Protein AF-A0AAE0GVL2-F1 (afdb_monomer)

Secondary structure (DSSP, 8-state):
-----------SSSTTS-----HHHHHHHHHHHHHHHHHHHHHHHHHHHHTS----PPTT-EEEEEEEEEEEEEEEEEEETTEEEE-TTTS--B--TTPPEEPPS--TT-SSTT--EEEESSHHHHHHPPPPTT-TTTTSEEEEEEEEEEEEEEEETTEEEEEEEEEEEE-S--B-------

Organism: NCBI:txid36881

Sequence (182 aa):
MGTMNGDCKTCLCSSILQKEYSLPKLKAGIRQYQKVVREESAELVKKRVQHLKPCILPPGYRAICCSAQKEFYKVVAAVTNPARLVSVFDGHTEYNLGKTLHAKRGSSGWAPLDCCFFVYDDPQAALCAPFPKRSKSRQESRVLLKVRCSGRGYQKGDKFAFTSITPILILTDAVNIKPVNP

Radius of gyration: 29.28 Å; Cα contacts (8 Å, |Δi|>4): 291; chains: 1; bounding box: 63×84×75 Å

Solvent-accessible surface area (backbone atoms only — not comparable to full-atom values): 10754 Å² total; per-residue (Å²): 138,86,83,87,86,80,84,78,87,77,88,83,85,79,88,85,79,74,86,78,72,53,68,69,60,54,52,50,51,51,53,52,51,54,48,50,55,51,52,54,51,50,50,54,51,51,57,55,56,74,69,53,74,85,74,80,61,53,92,72,50,43,83,46,70,36,90,59,82,43,76,32,18,32,62,29,17,44,42,76,84,73,75,43,40,19,33,36,51,73,54,66,58,69,66,46,74,75,46,72,46,67,40,66,71,71,65,96,88,54,70,65,41,49,36,73,48,66,33,15,78,45,63,64,62,30,70,70,51,78,77,60,97,77,33,67,30,70,86,44,26,36,27,41,28,36,27,37,35,36,48,51,30,36,35,41,90,71,43,33,22,23,25,27,40,23,37,69,45,78,75,45,73,72,40,77,73,74,76,78,79,129

pLDDT: mean 78.01, std 17.66, range [38.16, 97.19]

Structure (mmCIF, N/CA/C/O backbone):
data_AF-A0AAE0GVL2-F1
#
_entry.id   AF-A0AAE0GVL2-F1
#
loop_
_atom_site.group_PDB
_atom_site.id
_atom_site.type_symbol
_atom_site.label_atom_id
_atom_site.label_alt_id
_atom_site.label_comp_id
_atom_site.label_asym_id
_atom_site.label_entity_id
_atom_site.label_seq_id
_atom_site.pdbx_PDB_ins_code
_atom_site.Cartn_x
_atom_site.Cartn_y
_atom_site.Cartn_z
_atom_site.occupancy
_atom_site.B_iso_or_equiv
_atom_site.auth_seq_id
_atom_site.auth_comp_id
_atom_site.auth_asym_id
_atom_site.auth_atom_id
_atom_site.pdbx_PDB_model_num
ATOM 1 N N . MET A 1 1 ? 44.726 63.464 -55.681 1.00 43.75 1 MET A N 1
ATOM 2 C CA . MET A 1 1 ? 44.485 62.104 -56.217 1.00 43.75 1 MET A CA 1
ATOM 3 C C . MET A 1 1 ? 45.594 61.193 -55.705 1.00 43.75 1 MET A C 1
ATOM 5 O O . MET A 1 1 ? 46.737 61.620 -55.769 1.00 43.75 1 MET A O 1
ATOM 9 N N . GLY A 1 2 ? 45.251 60.006 -55.187 1.00 41.00 2 GLY A N 1
ATOM 10 C CA . GLY A 1 2 ? 46.177 58.978 -54.665 1.00 41.00 2 GLY A CA 1
ATOM 11 C C . GLY A 1 2 ? 46.150 58.879 -53.129 1.00 41.00 2 GLY A C 1
ATOM 12 O O . GLY A 1 2 ? 46.766 59.702 -52.469 1.00 41.00 2 GLY A O 1
ATOM 13 N N . THR A 1 3 ? 45.200 58.175 -52.501 1.00 39.12 3 THR A N 1
ATOM 14 C CA . THR A 1 3 ? 45.100 56.721 -52.200 1.00 39.12 3 THR A CA 1
ATOM 15 C C . THR A 1 3 ? 46.088 56.179 -51.160 1.00 39.12 3 THR A C 1
ATOM 17 O O . THR A 1 3 ? 47.269 56.048 -51.441 1.00 39.12 3 THR A O 1
ATOM 20 N N . MET A 1 4 ? 45.490 55.772 -50.030 1.00 41.62 4 MET A N 1
ATOM 21 C CA . MET A 1 4 ? 45.754 54.595 -49.184 1.00 41.62 4 MET A CA 1
ATOM 22 C C . MET A 1 4 ? 47.144 54.385 -48.568 1.00 41.62 4 MET A C 1
ATOM 24 O O . MET A 1 4 ? 48.122 54.183 -49.268 1.00 41.62 4 MET A O 1
ATOM 28 N N . ASN A 1 5 ? 47.166 54.283 -47.233 1.00 39.16 5 ASN A N 1
ATOM 29 C CA . ASN A 1 5 ? 47.693 53.111 -46.519 1.00 39.16 5 ASN A CA 1
ATOM 30 C C . ASN A 1 5 ? 47.178 53.133 -45.072 1.00 39.16 5 ASN A C 1
ATOM 32 O O . ASN A 1 5 ? 47.776 53.718 -44.174 1.00 39.16 5 ASN A O 1
ATOM 36 N N . GLY A 1 6 ? 46.000 52.538 -44.874 1.00 41.84 6 GLY A N 1
ATOM 37 C CA . GLY A 1 6 ? 45.495 52.177 -43.555 1.00 41.84 6 GLY A CA 1
ATOM 38 C C . GLY A 1 6 ? 45.918 50.748 -43.248 1.00 41.84 6 GLY A C 1
ATOM 39 O O . GLY A 1 6 ? 45.253 49.807 -43.677 1.00 41.84 6 GLY A O 1
ATOM 40 N N . ASP A 1 7 ? 47.015 50.594 -42.513 1.00 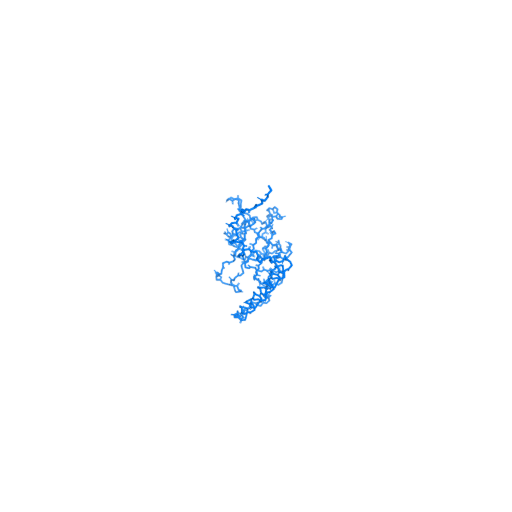44.97 7 ASP A N 1
ATOM 41 C CA . ASP A 1 7 ? 47.438 49.313 -41.952 1.00 44.97 7 ASP A CA 1
ATOM 42 C C . ASP A 1 7 ? 46.467 48.889 -40.841 1.00 44.97 7 ASP A C 1
ATOM 44 O O . ASP A 1 7 ? 46.642 49.198 -39.661 1.00 44.97 7 ASP A O 1
ATOM 48 N N . CYS A 1 8 ? 45.417 48.154 -41.210 1.00 40.28 8 CYS A N 1
ATOM 49 C CA . CYS A 1 8 ? 44.556 47.460 -40.259 1.00 40.28 8 CYS A CA 1
ATOM 50 C C . CYS A 1 8 ? 45.245 46.164 -39.795 1.00 40.28 8 CYS A C 1
ATOM 52 O O . CYS A 1 8 ? 44.972 45.063 -40.276 1.00 40.28 8 CYS A O 1
ATOM 54 N N . LYS A 1 9 ? 46.183 46.296 -38.851 1.00 51.19 9 LYS A N 1
ATOM 55 C CA . LYS A 1 9 ? 46.746 45.172 -38.091 1.00 51.19 9 LYS A CA 1
ATOM 56 C C . LYS A 1 9 ? 45.764 44.712 -37.012 1.00 51.19 9 LYS A C 1
ATOM 58 O O . LYS A 1 9 ? 45.944 45.043 -35.849 1.00 51.19 9 LYS A O 1
ATOM 63 N N . THR A 1 10 ? 44.779 43.900 -37.381 1.00 47.97 10 THR A N 1
ATOM 64 C CA . THR A 1 10 ? 44.060 43.009 -36.444 1.00 47.97 10 THR A CA 1
ATOM 65 C C . THR A 1 10 ? 43.477 41.790 -37.170 1.00 47.97 10 THR A C 1
ATOM 67 O O . THR A 1 10 ? 42.333 41.397 -36.975 1.00 47.97 10 THR A O 1
ATOM 70 N N . CYS A 1 11 ? 44.280 41.125 -38.001 1.00 48.16 11 CYS A N 1
ATOM 71 C CA . CYS A 1 11 ? 44.036 39.726 -38.355 1.00 48.16 11 CYS A CA 1
ATOM 72 C C . CYS A 1 11 ? 44.964 38.854 -37.519 1.00 48.16 11 CYS A C 1
ATOM 74 O O . CYS A 1 11 ? 46.107 38.665 -37.910 1.00 48.16 11 CYS A O 1
ATOM 76 N N . LEU A 1 12 ? 44.487 38.385 -36.364 1.00 47.78 12 LEU A N 1
ATOM 77 C CA . LEU A 1 12 ? 44.902 37.147 -35.687 1.00 47.78 12 LEU A CA 1
ATOM 78 C C . LEU A 1 12 ? 44.210 37.100 -34.321 1.00 47.78 12 LEU A C 1
ATOM 80 O O . LEU A 1 12 ? 44.640 37.772 -33.391 1.00 47.78 12 LEU A O 1
ATOM 84 N N . CYS A 1 13 ? 43.117 36.337 -34.240 1.00 38.16 13 CYS A N 1
ATOM 85 C CA . CYS A 1 13 ? 42.836 35.336 -33.191 1.00 38.16 13 CYS A CA 1
ATOM 86 C C . CYS A 1 13 ? 41.324 35.053 -33.031 1.00 38.16 13 CYS A C 1
ATOM 88 O O . CYS A 1 13 ? 40.804 34.968 -31.924 1.00 38.16 13 CYS A O 1
ATOM 90 N N . SER A 1 14 ? 40.586 34.892 -34.132 1.00 40.09 14 SER A N 1
ATOM 91 C CA . SER A 1 14 ? 39.216 34.340 -34.123 1.00 40.09 14 SER A CA 1
ATOM 92 C C . SER A 1 14 ? 39.145 32.898 -34.651 1.00 40.09 14 SER A C 1
ATOM 94 O O . SER A 1 14 ? 38.074 32.303 -34.710 1.00 40.09 14 SER A O 1
ATOM 96 N N . SER A 1 15 ? 40.282 32.281 -34.978 1.00 45.91 15 SER A N 1
ATOM 97 C CA . SER A 1 15 ? 40.365 30.952 -35.601 1.00 45.91 15 SER A CA 1
ATOM 98 C C . SER A 1 15 ? 40.309 29.758 -34.634 1.00 45.91 15 SER A C 1
ATOM 100 O O . SER A 1 15 ? 40.449 28.623 -35.080 1.00 45.91 15 SER A O 1
ATOM 102 N N . ILE A 1 16 ? 40.079 29.960 -33.330 1.00 48.78 16 ILE A N 1
ATOM 103 C CA . ILE A 1 16 ? 40.126 28.857 -32.344 1.00 48.78 16 ILE A CA 1
ATOM 104 C C . ILE A 1 16 ? 38.741 28.392 -31.850 1.00 48.78 16 ILE A C 1
ATOM 106 O O . ILE A 1 16 ? 38.650 27.320 -31.257 1.00 48.78 16 ILE A O 1
ATOM 110 N N . LEU A 1 17 ? 37.633 29.090 -32.132 1.00 48.03 17 LEU A N 1
ATOM 111 C CA . LEU A 1 17 ? 36.394 28.841 -31.372 1.00 48.03 17 LEU A CA 1
ATOM 112 C C . LEU A 1 17 ? 35.089 28.623 -32.140 1.00 48.03 17 LEU A C 1
ATOM 114 O O . LEU A 1 17 ? 34.038 28.817 -31.549 1.00 48.03 17 LEU A O 1
ATOM 118 N N . GLN A 1 18 ? 35.087 28.134 -33.383 1.00 46.25 18 GLN A N 1
ATOM 119 C CA . GLN A 1 18 ? 33.831 27.660 -33.993 1.00 46.25 18 GLN A CA 1
ATOM 120 C C . GLN A 1 18 ? 34.030 26.403 -34.847 1.00 46.25 18 GLN A C 1
ATOM 122 O O . GLN A 1 18 ? 33.924 26.420 -36.068 1.00 46.25 18 GLN A O 1
ATOM 127 N N . LYS A 1 19 ? 34.253 25.253 -34.195 1.00 53.69 19 LYS A N 1
ATOM 128 C CA . LYS A 1 19 ? 33.763 23.994 -34.778 1.00 53.69 19 LYS A CA 1
ATOM 129 C C . LYS A 1 19 ? 32.239 24.041 -34.694 1.00 53.69 19 LYS A C 1
ATOM 131 O O . LYS A 1 19 ? 31.665 23.680 -33.669 1.00 53.69 19 LYS A O 1
ATOM 136 N N . GLU A 1 20 ? 31.591 24.520 -35.751 1.00 55.59 20 GLU A N 1
ATOM 137 C CA . GLU A 1 20 ? 30.142 24.434 -35.914 1.00 55.59 20 GLU A CA 1
ATOM 138 C C . GLU A 1 20 ? 29.736 22.957 -36.010 1.00 55.59 20 GLU A C 1
ATOM 140 O O . GLU A 1 20 ? 29.699 22.335 -37.074 1.00 55.59 20 GLU A O 1
ATOM 145 N N . TYR A 1 21 ? 29.459 22.339 -34.865 1.00 58.62 21 TYR A N 1
ATOM 146 C CA . TYR A 1 21 ? 28.813 21.039 -34.852 1.00 58.62 21 TYR A CA 1
ATOM 147 C C . TYR A 1 21 ? 27.367 21.239 -35.306 1.00 58.62 21 TYR A C 1
ATOM 149 O O . TYR A 1 21 ? 26.530 21.741 -34.561 1.00 58.62 21 TYR A O 1
ATOM 157 N N . SER A 1 22 ? 27.057 20.835 -36.539 1.00 76.19 22 SER A N 1
ATOM 158 C CA . SER A 1 22 ? 25.687 20.866 -37.058 1.00 76.19 22 SER A CA 1
ATOM 159 C C . SER A 1 22 ? 24.735 20.144 -36.090 1.00 76.19 22 SER A C 1
ATOM 161 O O . SER A 1 22 ? 25.011 19.001 -35.702 1.00 76.19 22 SER A O 1
ATOM 163 N N . LEU A 1 23 ? 23.602 20.765 -35.742 1.00 70.25 23 LEU A N 1
ATOM 164 C CA . LEU A 1 23 ? 22.594 20.215 -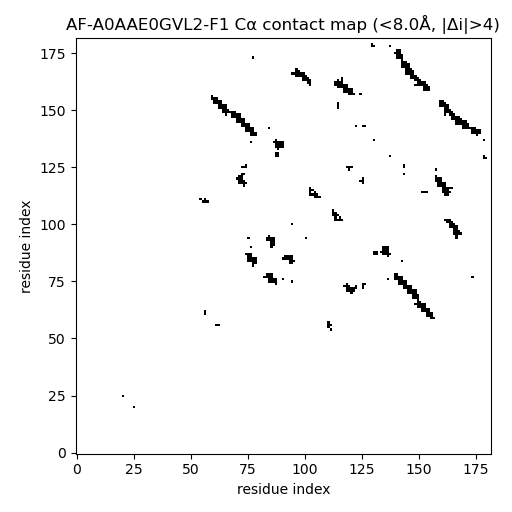34.819 1.00 70.25 23 LEU A CA 1
ATOM 165 C C . LEU A 1 23 ? 22.211 18.738 -35.081 1.00 70.25 23 LEU A C 1
ATOM 167 O O . LEU A 1 23 ? 22.037 17.998 -34.108 1.00 70.25 23 LEU A O 1
ATOM 171 N N . PRO A 1 24 ? 22.115 18.248 -36.336 1.00 80.12 24 PRO A N 1
ATOM 172 C CA . PRO A 1 24 ? 21.862 16.831 -36.603 1.00 80.12 24 PRO A CA 1
ATOM 173 C C . PRO A 1 24 ? 22.962 15.890 -36.084 1.00 80.12 24 PRO A C 1
ATOM 175 O O . PRO A 1 24 ? 22.645 14.841 -35.525 1.00 80.12 24 PRO A O 1
ATOM 178 N N . LYS A 1 25 ? 24.242 16.276 -36.198 1.00 76.25 25 LYS A N 1
ATOM 179 C CA . LYS A 1 25 ? 25.389 15.484 -35.708 1.00 76.25 25 LYS A CA 1
ATOM 180 C C . LYS A 1 25 ? 25.406 15.401 -34.180 1.00 76.25 25 LYS A C 1
ATOM 182 O O . LYS A 1 25 ? 25.614 14.323 -33.632 1.00 76.25 25 LYS A O 1
ATOM 187 N N . LEU A 1 26 ? 25.097 16.506 -33.496 1.00 77.75 26 LEU A N 1
ATOM 188 C CA . LEU A 1 26 ? 24.925 16.537 -32.036 1.00 77.75 26 LEU A CA 1
ATOM 189 C C . LEU A 1 26 ? 23.778 15.626 -31.579 1.00 77.75 26 LEU A C 1
ATOM 191 O O . LEU A 1 26 ? 23.958 14.810 -30.678 1.00 77.75 26 LEU A O 1
ATOM 195 N N . LYS A 1 27 ? 22.609 15.702 -32.231 1.00 84.81 27 LYS A N 1
ATOM 196 C CA . LYS A 1 27 ? 21.456 14.838 -31.915 1.00 84.81 27 LYS A CA 1
ATOM 197 C C . LYS A 1 27 ? 21.761 13.356 -32.142 1.00 84.81 27 LYS A C 1
ATOM 199 O O . LYS A 1 27 ? 21.349 12.527 -31.332 1.00 84.81 27 LYS A O 1
ATOM 204 N N . ALA A 1 28 ? 22.476 13.018 -33.216 1.00 84.25 28 ALA A N 1
ATOM 205 C CA . ALA A 1 28 ? 22.920 11.651 -33.477 1.00 84.25 28 ALA A CA 1
ATOM 206 C C . ALA A 1 28 ? 23.881 11.153 -32.385 1.00 84.25 28 ALA A C 1
ATOM 208 O O . ALA A 1 28 ? 23.667 10.069 -31.843 1.00 84.25 28 ALA A O 1
ATOM 209 N N . GLY A 1 29 ? 24.856 11.979 -31.987 1.00 84.50 29 GLY A N 1
ATOM 210 C CA . GLY A 1 29 ? 25.772 11.673 -30.886 1.00 84.50 29 GLY A CA 1
ATOM 211 C C . GLY A 1 29 ? 25.052 11.452 -29.553 1.00 84.50 29 GLY A C 1
ATOM 212 O O . GLY A 1 29 ? 25.319 10.468 -28.869 1.00 84.50 29 GLY A O 1
ATOM 213 N N . ILE A 1 30 ? 24.067 12.295 -29.218 1.00 88.50 30 ILE A N 1
ATOM 214 C CA . ILE A 1 30 ? 23.242 12.133 -28.008 1.00 88.50 30 ILE A CA 1
ATOM 215 C C . ILE A 1 30 ? 22.459 10.816 -28.047 1.00 88.50 30 ILE A C 1
ATOM 217 O O . ILE A 1 30 ? 22.438 10.090 -27.055 1.00 88.50 30 ILE A O 1
ATOM 221 N N . ARG A 1 31 ? 21.832 10.475 -29.181 1.00 87.44 31 ARG A N 1
ATOM 222 C CA . ARG A 1 31 ? 21.097 9.205 -29.332 1.00 87.44 31 ARG A CA 1
ATOM 223 C C . ARG A 1 31 ? 22.017 7.999 -29.167 1.00 87.44 31 ARG A C 1
ATOM 225 O O . ARG A 1 31 ? 21.644 7.036 -28.501 1.00 87.44 31 ARG A O 1
ATOM 232 N N . GLN A 1 32 ? 23.208 8.058 -29.755 1.00 89.31 32 GLN A N 1
ATOM 233 C CA . GLN A 1 32 ? 24.200 6.994 -29.650 1.00 89.31 32 GLN A CA 1
ATOM 234 C C . GLN A 1 32 ? 24.694 6.838 -28.208 1.00 89.31 32 GLN A C 1
ATOM 236 O O . GLN A 1 32 ? 24.705 5.724 -27.692 1.00 89.31 32 GLN A O 1
ATOM 241 N N . TYR A 1 33 ? 24.989 7.944 -27.523 1.00 88.19 33 TYR A N 1
ATOM 242 C CA . TYR A 1 33 ? 25.356 7.936 -26.107 1.00 88.19 33 TYR A CA 1
ATOM 243 C C . TYR A 1 33 ? 24.241 7.355 -25.223 1.00 88.19 33 TYR A C 1
ATOM 245 O O . TYR A 1 33 ? 24.484 6.460 -24.420 1.00 88.19 33 TYR A O 1
ATOM 253 N N . GLN A 1 34 ? 22.988 7.784 -25.416 1.00 91.75 34 GLN A N 1
ATOM 254 C CA . GLN A 1 34 ? 21.836 7.245 -24.682 1.00 91.75 34 GLN A CA 1
ATOM 255 C C . GLN A 1 34 ? 21.640 5.740 -24.908 1.00 91.75 34 GLN A C 1
ATOM 257 O O . GLN A 1 34 ? 21.232 5.036 -23.983 1.00 91.75 34 GLN A O 1
ATOM 262 N N . LYS A 1 35 ? 21.915 5.240 -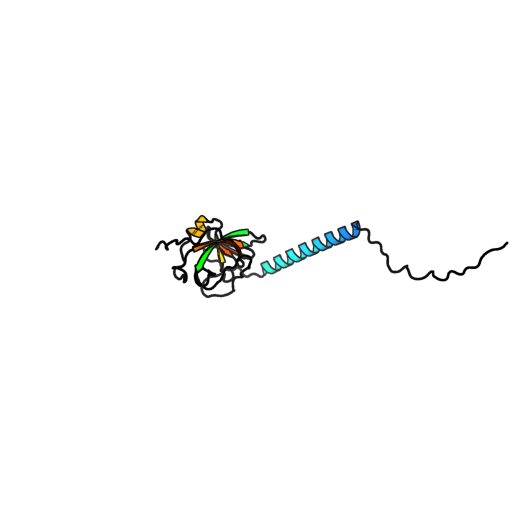26.119 1.00 92.38 35 LYS A N 1
ATOM 263 C CA . LYS A 1 35 ? 21.863 3.807 -26.428 1.00 92.38 35 LYS A CA 1
ATOM 264 C C . LYS A 1 35 ? 22.919 3.034 -25.633 1.00 92.38 35 LYS A C 1
ATOM 266 O O . LYS A 1 35 ? 22.554 2.076 -24.960 1.00 92.38 35 LYS A O 1
ATOM 271 N N . VAL A 1 36 ? 24.169 3.501 -25.637 1.00 90.69 36 VAL A N 1
ATOM 272 C CA . VAL A 1 36 ? 25.268 2.885 -24.872 1.00 90.69 36 VAL A CA 1
ATOM 273 C C . VAL A 1 36 ? 24.941 2.858 -23.378 1.00 90.69 36 VAL A C 1
ATOM 275 O O . VAL A 1 36 ? 24.995 1.800 -22.762 1.00 90.69 36 VAL A O 1
ATOM 278 N N . VAL A 1 37 ? 24.475 3.974 -22.807 1.00 90.69 37 VAL A N 1
ATOM 279 C CA . VAL A 1 37 ? 24.088 4.039 -21.384 1.00 90.69 37 VAL A CA 1
ATOM 280 C C . VAL A 1 37 ? 22.960 3.052 -21.048 1.00 90.69 37 VAL A C 1
ATOM 282 O O . VAL A 1 37 ? 22.965 2.432 -19.981 1.00 90.69 37 VAL A O 1
ATOM 285 N N . ARG A 1 38 ? 21.979 2.860 -21.942 1.00 86.44 38 ARG A N 1
ATOM 286 C CA . ARG A 1 38 ? 20.908 1.861 -21.753 1.00 86.44 38 ARG A CA 1
ATOM 287 C C . ARG A 1 38 ? 21.438 0.429 -21.799 1.00 86.44 38 ARG A C 1
ATOM 289 O O . ARG A 1 38 ? 21.022 -0.388 -20.985 1.00 86.44 38 ARG A O 1
ATOM 296 N N . GLU A 1 39 ? 22.338 0.128 -22.725 1.00 88.50 39 GLU A N 1
ATOM 297 C CA . GLU A 1 39 ? 22.939 -1.202 -22.861 1.00 88.50 39 GLU A CA 1
ATOM 298 C C . GLU A 1 39 ? 23.843 -1.533 -21.663 1.00 88.50 39 GLU A C 1
ATOM 300 O O . GLU A 1 39 ? 23.693 -2.592 -21.054 1.00 88.50 39 GLU A O 1
ATOM 305 N N . GLU A 1 40 ? 24.698 -0.597 -21.243 1.00 87.56 40 GLU A N 1
ATOM 306 C CA . GLU A 1 40 ? 25.559 -0.754 -20.064 1.00 87.56 40 GLU A CA 1
ATOM 307 C C . GLU A 1 40 ? 24.749 -0.914 -18.775 1.00 87.56 40 GLU A C 1
ATOM 309 O O . GLU A 1 40 ? 25.046 -1.776 -17.944 1.00 87.56 40 GLU A O 1
ATOM 314 N N . SER A 1 41 ? 23.688 -0.119 -18.606 1.00 74.12 41 SER A N 1
ATOM 315 C CA . SER A 1 41 ? 22.808 -0.240 -17.441 1.00 74.12 41 SER A CA 1
ATOM 316 C C . SER A 1 41 ? 22.043 -1.567 -17.428 1.00 74.12 41 SER A C 1
ATOM 318 O O . SER A 1 41 ? 21.931 -2.183 -16.366 1.00 74.12 41 SER A O 1
ATOM 32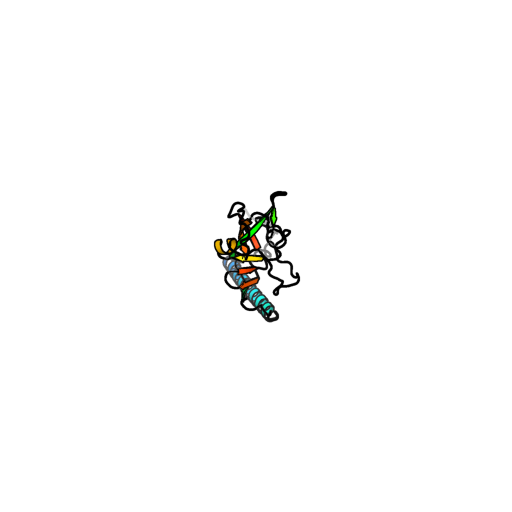0 N N . ALA A 1 42 ? 21.584 -2.064 -18.581 1.00 75.44 42 ALA A N 1
ATOM 321 C CA . ALA A 1 42 ? 20.964 -3.384 -18.691 1.00 75.44 42 ALA A CA 1
ATOM 322 C C . ALA A 1 42 ? 21.944 -4.517 -18.336 1.00 75.44 42 ALA A C 1
ATOM 324 O O . ALA A 1 42 ? 21.588 -5.428 -17.583 1.00 75.44 42 ALA A O 1
ATOM 325 N N . GLU A 1 43 ? 23.188 -4.442 -18.810 1.00 81.06 43 GLU A N 1
ATOM 326 C CA . GLU A 1 43 ? 24.221 -5.440 -18.519 1.00 81.06 43 GLU A CA 1
ATOM 327 C C . GLU A 1 43 ? 24.636 -5.424 -17.037 1.00 81.06 43 GLU A C 1
ATOM 329 O O . GLU A 1 43 ? 24.772 -6.476 -16.408 1.00 81.06 43 GLU A O 1
ATOM 334 N N . LEU A 1 44 ? 24.743 -4.241 -16.422 1.00 76.19 44 LEU A N 1
ATOM 335 C CA . LEU A 1 44 ? 24.970 -4.106 -14.978 1.00 76.19 44 LEU A CA 1
ATOM 336 C C . LEU A 1 44 ? 23.832 -4.717 -14.153 1.00 76.19 44 LEU A C 1
ATOM 338 O O . LEU A 1 44 ? 24.083 -5.362 -13.130 1.00 76.19 44 LEU A O 1
ATOM 342 N N . VAL A 1 45 ? 22.581 -4.548 -14.588 1.00 75.31 45 VAL A N 1
ATOM 343 C CA . VAL A 1 45 ? 21.426 -5.201 -13.957 1.00 75.31 45 VAL A CA 1
ATOM 344 C C . VAL A 1 45 ? 21.531 -6.720 -14.102 1.00 75.31 45 VAL A C 1
ATOM 346 O O . VAL A 1 45 ? 21.374 -7.429 -13.108 1.00 75.31 45 VAL A O 1
ATOM 349 N N . LYS A 1 46 ? 21.868 -7.229 -15.292 1.00 72.88 46 LYS A N 1
ATOM 350 C CA . LYS A 1 46 ? 22.021 -8.667 -15.563 1.00 72.88 46 LYS A CA 1
ATOM 351 C C . LYS A 1 46 ? 23.105 -9.311 -14.692 1.00 72.88 46 LYS A C 1
ATOM 353 O O . LYS A 1 46 ? 22.832 -10.316 -14.034 1.00 72.88 46 LYS A O 1
ATOM 358 N N . LYS A 1 47 ? 24.289 -8.697 -14.595 1.00 68.69 47 LYS A N 1
ATOM 359 C CA . LYS A 1 47 ? 25.387 -9.156 -13.721 1.00 68.69 47 LYS A CA 1
ATOM 360 C C . LYS A 1 47 ? 24.996 -9.148 -12.244 1.00 68.69 47 LYS A C 1
ATOM 362 O O . LYS A 1 47 ? 25.273 -10.100 -11.520 1.00 68.69 47 LYS A O 1
ATOM 367 N N . ARG A 1 48 ? 24.281 -8.112 -11.789 1.00 62.38 48 ARG A N 1
ATOM 368 C CA . ARG A 1 48 ? 23.765 -8.067 -10.410 1.00 62.38 48 ARG A CA 1
ATOM 369 C C . ARG A 1 48 ? 22.773 -9.188 -10.130 1.00 62.38 48 ARG A C 1
ATOM 371 O O . ARG A 1 48 ? 22.798 -9.720 -9.029 1.00 62.38 48 ARG A O 1
ATOM 378 N N . VAL A 1 49 ? 21.926 -9.550 -11.095 1.00 59.66 49 VAL A N 1
ATOM 379 C CA . VAL A 1 49 ? 20.957 -10.649 -10.959 1.00 59.66 49 VAL A CA 1
ATOM 380 C C . VAL A 1 49 ? 21.657 -12.008 -10.875 1.00 59.66 49 VAL A C 1
ATOM 382 O O . VAL A 1 49 ? 21.263 -12.824 -10.048 1.00 59.66 49 VAL A O 1
ATOM 385 N N . GLN A 1 50 ? 22.731 -12.228 -11.641 1.00 56.41 50 GLN A N 1
ATOM 386 C CA . GLN A 1 50 ? 23.518 -13.473 -11.606 1.00 56.41 50 GLN A CA 1
ATOM 387 C C . GLN A 1 50 ? 24.192 -13.745 -10.249 1.00 56.41 50 GLN A C 1
ATOM 389 O O . GLN A 1 50 ? 24.471 -14.895 -9.925 1.00 56.41 50 GLN A O 1
ATOM 394 N N . HIS A 1 51 ? 24.444 -12.711 -9.442 1.00 49.84 51 HIS A N 1
ATOM 395 C CA . HIS A 1 51 ? 25.036 -12.843 -8.103 1.00 49.84 51 HIS A CA 1
ATOM 396 C C . HIS A 1 51 ? 24.007 -12.878 -6.966 1.00 49.84 51 HIS A C 1
ATOM 398 O O . HIS A 1 51 ? 24.378 -12.973 -5.793 1.00 49.84 51 HIS A O 1
ATOM 404 N N . LEU A 1 52 ? 22.709 -12.813 -7.271 1.00 52.44 52 LEU A N 1
ATOM 405 C CA . LEU A 1 52 ? 21.685 -13.023 -6.256 1.00 52.44 52 LEU A CA 1
ATOM 406 C C . LEU A 1 52 ? 21.580 -14.525 -5.986 1.00 52.44 52 LEU A C 1
ATOM 408 O O . LEU A 1 52 ? 21.125 -15.283 -6.839 1.00 52.44 52 LEU A O 1
ATOM 412 N N . LYS A 1 53 ? 21.984 -14.952 -4.780 1.00 52.00 53 LYS A N 1
ATOM 413 C CA . LYS A 1 53 ? 21.662 -16.293 -4.268 1.00 52.00 53 LYS A CA 1
ATOM 414 C C . LYS A 1 53 ? 20.166 -16.566 -4.498 1.00 52.00 53 LYS A C 1
ATOM 416 O O . LYS A 1 53 ? 19.363 -15.678 -4.185 1.00 52.00 53 LYS A O 1
ATOM 421 N N . PRO A 1 54 ? 19.777 -17.762 -4.982 1.00 54.72 54 PRO A N 1
ATOM 422 C CA . PRO A 1 54 ? 18.376 -18.139 -5.037 1.00 54.72 54 PRO A CA 1
ATOM 423 C C . PRO A 1 54 ? 17.796 -18.006 -3.631 1.00 54.72 54 PRO A C 1
ATOM 425 O O . PRO A 1 54 ? 18.227 -18.674 -2.691 1.00 54.72 54 PRO A O 1
ATOM 428 N N . CYS A 1 55 ? 16.871 -17.067 -3.462 1.00 60.28 55 CYS A N 1
ATOM 429 C CA . CYS A 1 55 ? 16.163 -16.919 -2.207 1.00 60.28 55 CYS A CA 1
ATOM 430 C C . CYS A 1 55 ? 15.150 -18.060 -2.136 1.00 60.28 55 CYS A C 1
ATOM 432 O O . CYS A 1 55 ? 14.284 -18.160 -3.006 1.00 60.28 55 CYS A O 1
ATOM 434 N N . ILE A 1 56 ? 15.275 -18.930 -1.133 1.00 69.81 56 ILE A N 1
ATOM 435 C CA . ILE A 1 56 ? 14.256 -19.943 -0.858 1.00 69.81 56 ILE A CA 1
ATOM 436 C C . ILE A 1 56 ? 12.997 -19.190 -0.430 1.00 69.81 56 ILE A C 1
ATOM 438 O O . ILE A 1 56 ? 12.949 -18.596 0.649 1.00 69.81 56 ILE A O 1
ATOM 442 N N . LEU A 1 57 ? 11.999 -19.174 -1.310 1.00 74.38 57 LEU A N 1
ATOM 443 C CA . LEU A 1 57 ? 10.705 -18.578 -1.019 1.00 74.38 57 LEU A CA 1
ATOM 444 C C . LEU A 1 57 ? 9.847 -19.579 -0.241 1.00 74.38 57 LEU A C 1
ATOM 446 O O . LEU A 1 57 ? 9.900 -20.778 -0.530 1.00 74.38 57 LEU A O 1
ATOM 450 N N . PRO A 1 58 ? 9.022 -19.119 0.713 1.00 72.75 58 PRO A N 1
ATOM 451 C CA . PRO A 1 58 ? 8.039 -19.989 1.333 1.00 72.75 58 PRO A CA 1
ATOM 452 C C . PRO A 1 58 ? 7.074 -20.573 0.283 1.00 72.75 58 PRO A C 1
ATOM 454 O O . PRO A 1 58 ? 6.791 -19.913 -0.725 1.00 72.75 58 PRO A O 1
ATOM 457 N N . PRO A 1 59 ? 6.497 -21.764 0.524 1.00 79.62 59 PRO A N 1
ATOM 458 C CA . PRO A 1 59 ? 5.556 -22.380 -0.404 1.00 79.62 59 PRO A CA 1
ATOM 459 C C . PRO A 1 59 ? 4.401 -21.446 -0.801 1.00 79.62 59 PRO A C 1
ATOM 461 O O . PRO A 1 59 ? 3.765 -20.798 0.042 1.00 79.62 59 PRO A O 1
ATOM 464 N N . GLY A 1 60 ? 4.133 -21.389 -2.108 1.00 83.50 60 GLY A N 1
ATOM 465 C CA . GLY A 1 60 ? 3.080 -20.565 -2.707 1.00 83.50 60 GLY A CA 1
ATOM 466 C C . GLY A 1 60 ? 3.450 -19.098 -2.940 1.00 83.50 60 GLY A C 1
ATOM 467 O O . GLY A 1 60 ? 2.607 -18.355 -3.439 1.00 83.50 60 GLY A O 1
ATOM 468 N N . TYR A 1 61 ? 4.671 -18.668 -2.603 1.00 83.94 61 TYR A N 1
ATOM 469 C CA . TYR A 1 61 ? 5.164 -17.342 -2.971 1.00 83.94 61 TYR A CA 1
ATOM 470 C C . TYR A 1 61 ? 5.929 -17.367 -4.293 1.00 83.94 61 TYR A C 1
ATOM 472 O O . TYR A 1 61 ? 6.780 -18.224 -4.520 1.00 83.94 61 TYR A O 1
ATOM 480 N N . ARG A 1 62 ? 5.683 -16.358 -5.131 1.00 86.94 62 ARG A N 1
ATOM 481 C CA . ARG A 1 62 ? 6.489 -16.051 -6.317 1.00 86.94 62 ARG A CA 1
ATOM 482 C C . ARG A 1 62 ? 7.163 -14.695 -6.171 1.00 86.94 62 ARG A C 1
ATOM 484 O O . ARG A 1 62 ? 6.538 -13.744 -5.699 1.00 86.94 62 ARG A O 1
ATOM 491 N N . ALA A 1 63 ? 8.425 -14.603 -6.581 1.00 86.62 63 ALA A N 1
ATOM 492 C CA . ALA A 1 63 ? 9.119 -13.327 -6.682 1.00 86.62 63 ALA A CA 1
ATOM 493 C C . ALA A 1 63 ? 8.543 -12.515 -7.844 1.00 86.62 63 ALA A C 1
ATOM 495 O O . ALA A 1 63 ? 8.285 -13.045 -8.923 1.00 86.62 63 ALA A O 1
ATOM 496 N N . ILE A 1 64 ? 8.369 -11.220 -7.617 1.00 87.06 64 ILE A N 1
ATOM 497 C CA . ILE A 1 64 ? 7.960 -10.252 -8.626 1.00 87.06 64 ILE A CA 1
ATOM 498 C C . ILE A 1 64 ? 8.876 -9.031 -8.548 1.00 87.06 64 ILE A C 1
ATOM 500 O O . ILE A 1 64 ? 9.462 -8.719 -7.511 1.00 87.06 64 ILE A O 1
ATOM 504 N N . CYS A 1 65 ? 9.003 -8.321 -9.659 1.00 84.06 65 CYS A N 1
ATOM 505 C CA . CYS A 1 65 ? 9.685 -7.039 -9.701 1.00 84.06 65 CYS A CA 1
ATOM 506 C C . CYS A 1 65 ? 8.819 -6.077 -10.503 1.00 84.06 65 CYS A C 1
ATOM 508 O O . CYS A 1 65 ? 8.484 -6.352 -11.654 1.00 84.06 65 CYS A O 1
ATOM 510 N N . CYS A 1 66 ? 8.447 -4.960 -9.892 1.00 81.50 66 CYS A N 1
ATOM 511 C CA . CYS A 1 66 ? 7.708 -3.903 -10.563 1.00 81.50 66 CYS A CA 1
ATOM 512 C C . CYS A 1 66 ? 8.703 -2.817 -10.973 1.00 81.50 66 CYS A C 1
ATOM 514 O O . CYS A 1 66 ? 9.107 -1.989 -10.151 1.00 81.50 66 CYS A O 1
ATOM 516 N N . SER A 1 67 ? 9.120 -2.859 -12.243 1.00 68.88 67 SER A N 1
ATOM 517 C CA . SER A 1 67 ? 9.956 -1.825 -12.867 1.00 68.88 67 SER A CA 1
ATOM 518 C C . SER A 1 67 ? 9.192 -0.511 -13.041 1.00 68.88 67 SER A C 1
ATOM 520 O O . SER A 1 67 ? 9.757 0.560 -12.839 1.00 68.88 67 SER A O 1
ATOM 522 N N . ALA A 1 68 ? 7.897 -0.597 -13.353 1.00 74.31 68 ALA A N 1
ATOM 523 C CA . ALA A 1 68 ? 6.971 0.525 -13.344 1.00 74.31 68 ALA A CA 1
ATOM 524 C C . ALA A 1 68 ? 6.236 0.612 -12.001 1.00 74.31 68 ALA A C 1
ATOM 526 O O . ALA A 1 68 ? 5.928 -0.402 -11.371 1.00 74.31 68 ALA A O 1
ATOM 527 N N . GLN A 1 69 ? 5.935 1.837 -11.578 1.00 82.25 69 GLN A N 1
ATOM 528 C CA . GLN A 1 69 ? 5.089 2.082 -10.420 1.00 82.25 69 GLN A CA 1
ATOM 529 C C . GLN A 1 69 ? 3.673 1.544 -10.685 1.00 82.25 69 GLN A C 1
ATOM 531 O O . GLN A 1 69 ? 2.997 2.025 -11.591 1.00 82.25 69 GLN A O 1
ATOM 536 N N . LYS A 1 70 ? 3.227 0.565 -9.890 1.00 93.00 70 LYS A N 1
ATOM 537 C CA . LYS A 1 70 ? 1.880 -0.020 -9.986 1.00 93.00 70 LYS A CA 1
ATOM 538 C C . LYS A 1 70 ? 1.058 0.332 -8.749 1.00 93.00 70 LYS A C 1
ATOM 540 O O . LYS A 1 70 ? 1.606 0.483 -7.658 1.00 93.00 70 LYS A O 1
ATOM 545 N N . GLU A 1 71 ? -0.244 0.505 -8.935 1.00 96.06 71 GLU A N 1
ATOM 546 C CA . GLU A 1 71 ? -1.176 0.847 -7.864 1.00 96.06 71 GLU A CA 1
ATOM 547 C C . GLU A 1 71 ? -1.770 -0.409 -7.223 1.00 96.06 71 GLU A C 1
ATOM 549 O O . GLU A 1 71 ? -2.040 -1.398 -7.903 1.00 96.06 71 GLU A O 1
ATOM 554 N N . PHE A 1 72 ? -1.947 -0.343 -5.908 1.00 96.50 72 PHE A N 1
ATOM 555 C CA . PHE A 1 72 ? -2.489 -1.394 -5.057 1.00 96.50 72 PHE A CA 1
ATOM 556 C C . PHE A 1 72 ? -3.295 -0.768 -3.914 1.00 96.50 72 PHE A C 1
ATOM 558 O O . PHE A 1 72 ? -3.321 0.454 -3.734 1.00 96.50 72 PHE A O 1
ATOM 565 N N . TYR A 1 73 ? -3.904 -1.621 -3.102 1.00 96.50 73 TYR A N 1
ATOM 566 C CA . TYR A 1 73 ? -4.745 -1.253 -1.979 1.00 96.50 73 TYR A CA 1
ATOM 567 C C . TYR A 1 73 ? -4.168 -1.781 -0.670 1.00 96.50 73 TYR A C 1
ATOM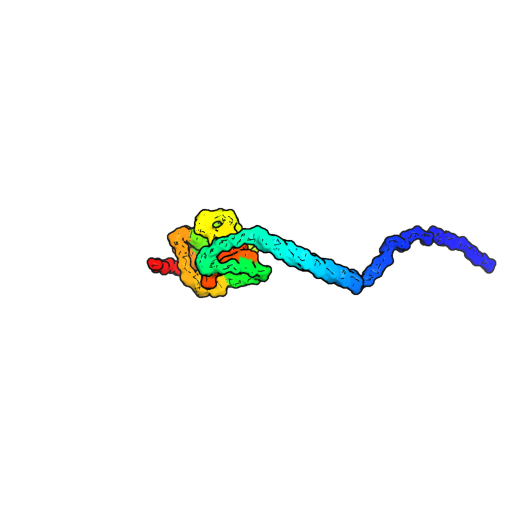 569 O O . TYR A 1 73 ? -3.665 -2.906 -0.584 1.00 96.50 73 TYR A O 1
ATOM 577 N N . LYS A 1 74 ? -4.222 -0.951 0.371 1.00 95.25 74 LYS A N 1
ATOM 578 C CA . LYS A 1 74 ? -3.687 -1.274 1.692 1.00 95.25 74 LYS A CA 1
ATOM 579 C C . LYS A 1 74 ? -4.612 -0.779 2.786 1.00 95.25 74 LYS A C 1
ATOM 581 O O . LYS A 1 74 ? -4.908 0.407 2.846 1.00 95.25 74 LYS A O 1
ATOM 586 N N . VAL A 1 75 ? -4.971 -1.665 3.707 1.00 94.19 75 VAL A N 1
ATOM 587 C CA . VAL A 1 75 ? -5.652 -1.266 4.937 1.00 94.19 75 VAL A CA 1
ATOM 588 C C . VAL A 1 75 ? -4.636 -0.834 5.992 1.00 94.19 75 VAL A C 1
ATOM 590 O O . VAL A 1 75 ? -3.636 -1.518 6.245 1.00 94.19 75 VAL A O 1
ATOM 593 N N . VAL A 1 76 ? -4.915 0.308 6.609 1.00 93.88 76 VAL A N 1
ATOM 594 C CA . VAL A 1 76 ? -4.194 0.877 7.751 1.00 93.88 76 VAL A CA 1
ATOM 595 C C . VAL A 1 76 ? -5.172 1.128 8.900 1.00 93.88 76 VAL A C 1
ATOM 597 O O . VAL A 1 76 ? -6.386 1.139 8.702 1.00 93.88 76 VAL A O 1
ATOM 600 N N . ALA A 1 77 ? -4.641 1.301 10.103 1.00 93.00 77 ALA A N 1
ATOM 601 C CA . ALA A 1 77 ? -5.401 1.719 11.270 1.00 93.00 77 ALA A CA 1
ATOM 602 C C . ALA A 1 77 ? -5.402 3.249 11.370 1.00 93.00 77 ALA A C 1
ATOM 604 O O . ALA A 1 77 ? -4.356 3.874 11.192 1.00 93.00 77 ALA A O 1
ATOM 605 N N . ALA A 1 78 ? -6.557 3.835 11.664 1.00 92.50 78 ALA A N 1
ATOM 606 C CA . ALA A 1 78 ? -6.716 5.251 11.954 1.00 92.50 78 ALA A CA 1
ATOM 607 C C . ALA A 1 78 ? -6.809 5.455 13.465 1.00 92.50 78 ALA A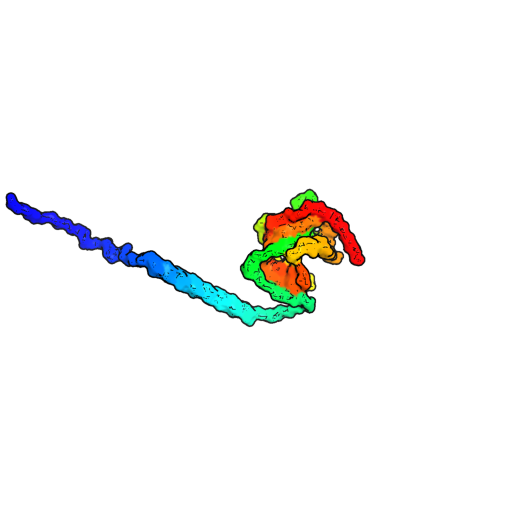 C 1
ATOM 609 O O . ALA A 1 78 ? -7.779 5.039 14.088 1.00 92.50 78 ALA A O 1
ATOM 610 N N . VAL A 1 79 ? -5.795 6.111 14.021 1.00 90.50 79 VAL A N 1
ATOM 611 C CA . VAL A 1 79 ? -5.740 6.535 15.422 1.00 90.50 79 VAL A CA 1
ATOM 612 C C . VAL A 1 79 ? -6.254 7.965 15.480 1.00 90.50 79 VAL A C 1
ATOM 614 O O . VAL A 1 79 ? -5.790 8.801 14.708 1.00 90.50 79 VAL A O 1
ATOM 617 N N . THR A 1 80 ? -7.205 8.265 16.361 1.00 86.00 80 THR A N 1
ATOM 618 C CA . THR A 1 80 ? -7.860 9.586 16.417 1.00 86.00 80 THR A CA 1
ATOM 619 C C . THR A 1 80 ? -7.114 10.603 17.278 1.00 86.00 80 THR A C 1
ATOM 621 O O . THR A 1 80 ? -7.224 11.801 17.025 1.00 86.00 80 THR A O 1
ATOM 624 N N . ASN A 1 81 ? -6.325 10.157 18.263 1.00 83.94 81 ASN A N 1
ATOM 625 C CA . ASN A 1 81 ? -5.629 11.048 19.190 1.00 83.94 81 ASN A CA 1
ATOM 626 C C . ASN A 1 81 ? -4.182 10.590 19.493 1.00 83.94 81 ASN A C 1
ATOM 628 O O . ASN A 1 81 ? -3.989 9.672 20.293 1.00 83.94 81 ASN A O 1
ATOM 632 N N . PRO A 1 82 ? -3.152 11.209 18.880 1.00 87.44 82 PRO A N 1
ATOM 633 C CA . PRO A 1 82 ? -3.240 12.177 17.784 1.00 87.44 82 PRO A CA 1
ATOM 634 C C . PRO A 1 82 ? -3.656 11.504 16.466 1.00 87.44 82 PRO A C 1
ATOM 636 O O . PRO A 1 82 ? -3.355 10.327 16.248 1.00 87.44 82 PRO A O 1
ATOM 639 N N . ALA A 1 83 ? -4.308 12.275 15.588 1.00 89.31 83 ALA A N 1
ATOM 640 C CA . ALA A 1 83 ? -4.809 11.822 14.291 1.00 89.31 83 ALA A CA 1
ATOM 641 C C . ALA A 1 83 ? -3.677 11.285 13.398 1.00 89.31 83 ALA A C 1
ATOM 643 O O . ALA A 1 83 ? -2.850 12.054 12.904 1.00 89.31 83 ALA A O 1
ATOM 644 N N . ARG A 1 84 ? -3.613 9.962 13.209 1.00 93.69 84 ARG A N 1
ATOM 645 C CA . ARG A 1 84 ? -2.536 9.285 12.468 1.00 93.69 84 ARG A CA 1
ATOM 646 C C . ARG A 1 84 ? -3.020 8.026 11.766 1.00 93.69 84 ARG A C 1
ATOM 648 O O . ARG A 1 84 ? -3.891 7.316 12.260 1.00 93.69 84 ARG A O 1
ATOM 655 N N . LEU A 1 85 ? -2.375 7.706 10.647 1.00 94.38 85 LEU A N 1
ATOM 656 C CA . LEU A 1 85 ? -2.563 6.449 9.930 1.00 94.38 85 LEU A CA 1
ATOM 657 C C . LEU A 1 85 ? -1.367 5.540 10.186 1.00 94.38 85 LEU A C 1
ATOM 659 O O . LEU A 1 85 ? -0.247 5.870 9.801 1.00 94.38 85 LEU A O 1
ATOM 663 N N . VAL A 1 86 ? -1.589 4.392 10.817 1.00 94.31 86 VAL A N 1
ATOM 664 C CA . VAL A 1 86 ? -0.524 3.470 11.229 1.00 94.31 86 VAL A CA 1
ATOM 665 C C . VAL A 1 86 ? -0.750 2.061 10.699 1.00 94.31 86 VAL A C 1
ATOM 667 O O . VAL A 1 86 ? -1.851 1.666 10.322 1.00 94.31 86 VAL A O 1
ATOM 670 N N . SER A 1 87 ? 0.307 1.258 10.664 1.00 92.19 87 SER A N 1
ATOM 671 C CA . SER A 1 87 ? 0.207 -0.152 10.292 1.00 92.19 87 SER A CA 1
ATOM 672 C C . SER A 1 87 ? -0.747 -0.884 11.220 1.00 92.19 87 SER A C 1
ATOM 674 O O . SER A 1 87 ? -0.605 -0.832 12.439 1.00 92.19 87 SER A O 1
ATOM 676 N N . VAL A 1 88 ? -1.656 -1.660 10.631 1.00 90.56 88 VAL A N 1
ATOM 677 C CA . VAL A 1 88 ? -2.523 -2.571 11.384 1.00 90.56 88 VAL A CA 1
ATOM 678 C C . VAL A 1 88 ? -1.731 -3.603 12.187 1.00 90.56 88 VAL A C 1
ATOM 680 O O . VAL A 1 88 ? -2.246 -4.149 13.154 1.00 90.56 88 VAL A O 1
ATOM 683 N N . PHE A 1 89 ? -0.494 -3.921 11.795 1.00 88.25 89 PHE A N 1
ATOM 684 C CA . PHE A 1 89 ? 0.303 -4.936 12.477 1.00 88.25 89 PHE A CA 1
ATOM 685 C C . PHE A 1 89 ? 0.992 -4.378 13.724 1.00 88.25 89 PHE A C 1
ATOM 687 O O . PHE A 1 89 ? 0.755 -4.869 14.826 1.00 88.25 89 PHE A O 1
ATOM 694 N N . ASP A 1 90 ? 1.837 -3.363 13.541 1.00 87.75 90 ASP A N 1
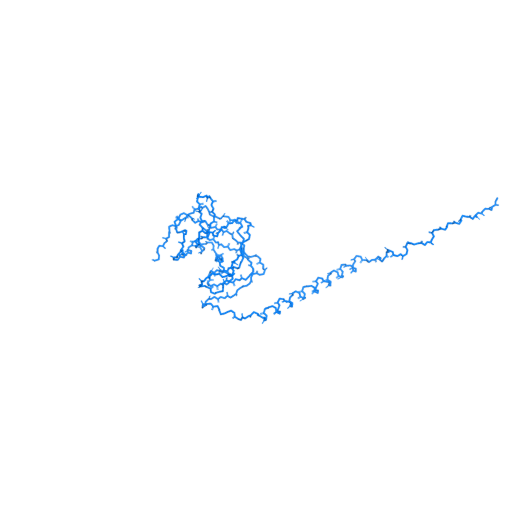ATOM 695 C CA . ASP A 1 90 ? 2.739 -2.865 14.581 1.00 87.75 90 ASP A CA 1
ATOM 696 C C . ASP A 1 90 ? 2.236 -1.604 15.299 1.00 87.75 90 ASP A C 1
ATOM 698 O O . ASP A 1 90 ? 2.813 -1.257 16.323 1.00 87.75 90 ASP A O 1
ATOM 702 N N . GLY A 1 91 ? 1.202 -0.920 14.798 1.00 88.50 91 GLY A N 1
ATOM 703 C CA . GLY A 1 91 ? 0.689 0.324 15.381 1.00 88.50 91 GLY A CA 1
ATOM 704 C C . GLY A 1 91 ? 1.674 1.504 15.413 1.00 88.50 91 GLY A C 1
ATOM 705 O O . GLY A 1 91 ? 1.356 2.535 15.994 1.00 88.50 91 GLY A O 1
ATOM 706 N N . HIS A 1 92 ? 2.857 1.379 14.805 1.00 89.62 92 HIS A N 1
ATOM 707 C CA . HIS A 1 92 ? 3.942 2.366 14.863 1.00 89.62 92 HIS A CA 1
ATOM 708 C C . HIS A 1 92 ? 4.368 2.872 13.483 1.00 89.62 92 HIS A C 1
ATOM 710 O O . HIS A 1 92 ? 4.777 4.020 13.350 1.00 89.62 92 HIS A O 1
ATOM 716 N N . THR A 1 93 ? 4.312 2.033 12.448 1.00 91.56 93 THR A N 1
ATOM 717 C CA . THR A 1 93 ? 4.699 2.432 11.093 1.00 91.56 93 THR A CA 1
ATOM 718 C C . THR A 1 93 ? 3.644 3.378 10.525 1.00 91.56 93 THR A C 1
ATOM 720 O O . THR A 1 93 ? 2.543 2.935 10.202 1.00 91.56 93 THR A O 1
ATOM 723 N N . GLU A 1 94 ? 3.982 4.661 10.405 1.00 95.06 94 GLU A N 1
ATOM 724 C CA . GLU A 1 94 ? 3.071 5.725 9.967 1.00 95.06 94 GLU A CA 1
ATOM 725 C C . GLU A 1 94 ? 3.011 5.879 8.441 1.00 95.06 94 GLU A C 1
ATOM 727 O O . GLU A 1 94 ? 4.034 5.997 7.766 1.00 95.06 94 GLU A O 1
ATOM 732 N N . TYR A 1 95 ? 1.798 5.945 7.894 1.00 95.50 95 TYR A N 1
ATOM 733 C CA . TYR A 1 95 ? 1.525 6.106 6.468 1.00 95.50 95 TYR A CA 1
ATOM 734 C C . TYR A 1 95 ? 1.076 7.531 6.177 1.00 95.50 95 TYR A C 1
ATOM 736 O O . TYR A 1 95 ? -0.075 7.899 6.384 1.00 95.50 95 TYR A O 1
ATOM 744 N N . ASN A 1 96 ? 1.999 8.323 5.645 1.00 96.00 96 ASN A N 1
ATOM 745 C CA . ASN A 1 96 ? 1.736 9.694 5.232 1.00 96.00 96 ASN A CA 1
ATOM 746 C C . ASN A 1 96 ? 1.541 9.756 3.714 1.00 96.00 96 ASN A C 1
ATOM 748 O O . ASN A 1 96 ? 2.323 9.161 2.967 1.00 96.00 96 ASN A O 1
ATOM 752 N N . LEU A 1 97 ? 0.529 10.496 3.256 1.00 95.62 97 LEU A N 1
ATOM 753 C CA . LEU A 1 97 ? 0.291 10.706 1.826 1.00 95.62 97 LEU A CA 1
ATOM 754 C C . LEU A 1 97 ? 1.522 11.326 1.150 1.00 95.62 97 LEU A C 1
ATOM 756 O O . LEU A 1 97 ? 2.180 12.206 1.702 1.00 95.62 97 LEU A O 1
ATOM 760 N N . GLY A 1 98 ? 1.867 10.811 -0.029 1.00 96.00 98 GLY A N 1
ATOM 761 C CA . GLY A 1 98 ? 3.018 11.234 -0.826 1.00 96.00 98 GLY A CA 1
ATOM 762 C C . GLY A 1 98 ? 4.387 10.792 -0.296 1.00 96.00 98 GLY A C 1
ATOM 763 O O . GLY A 1 98 ? 5.367 10.875 -1.035 1.00 96.00 98 GLY A O 1
ATOM 764 N N . LYS A 1 99 ? 4.495 10.285 0.941 1.00 96.44 99 LYS A N 1
ATOM 765 C CA . LYS A 1 99 ? 5.777 9.838 1.504 1.00 96.44 99 LYS A CA 1
ATOM 766 C C . LYS A 1 99 ? 6.029 8.371 1.181 1.00 96.44 99 LYS A C 1
ATOM 768 O O . LYS A 1 99 ? 5.244 7.499 1.540 1.00 96.44 99 LYS A O 1
ATOM 773 N N . THR A 1 100 ? 7.150 8.090 0.525 1.00 94.94 100 THR A N 1
ATOM 774 C CA . THR A 1 100 ? 7.574 6.715 0.248 1.00 94.94 100 THR A CA 1
ATOM 775 C C . THR A 1 100 ? 8.178 6.089 1.497 1.00 94.94 100 THR A C 1
ATOM 777 O O . THR A 1 100 ? 9.116 6.627 2.082 1.00 94.94 100 THR A O 1
ATOM 780 N N . LEU A 1 101 ? 7.659 4.930 1.882 1.00 92.88 101 LEU A N 1
ATOM 781 C CA . LEU A 1 101 ? 8.238 4.081 2.906 1.00 92.88 101 LEU A CA 1
ATOM 782 C C . LEU A 1 101 ? 9.066 2.980 2.255 1.00 92.88 101 LEU A C 1
ATOM 784 O O . LEU A 1 101 ? 8.666 2.406 1.241 1.00 92.88 101 LEU A O 1
ATOM 788 N N . HIS A 1 102 ? 10.179 2.642 2.898 1.00 90.25 102 HIS A N 1
ATOM 789 C CA . HIS A 1 102 ? 11.024 1.516 2.527 1.00 90.25 102 HIS A CA 1
ATOM 790 C C . HIS A 1 102 ? 11.038 0.485 3.649 1.00 90.25 102 HIS A C 1
ATOM 792 O O . HIS A 1 102 ? 11.139 0.822 4.830 1.00 90.25 102 HIS A O 1
ATOM 798 N N . ALA A 1 103 ? 10.918 -0.779 3.266 1.00 83.88 103 ALA A N 1
ATOM 799 C CA . ALA A 1 103 ? 10.941 -1.891 4.184 1.00 83.88 103 ALA A CA 1
ATOM 800 C C . ALA A 1 103 ? 12.328 -1.952 4.825 1.00 83.88 103 ALA A C 1
ATOM 802 O O . ALA A 1 103 ? 13.356 -1.959 4.141 1.00 83.88 103 ALA A O 1
ATOM 803 N N . LYS A 1 104 ? 12.365 -1.979 6.158 1.00 72.56 104 LYS A N 1
ATOM 804 C CA . LYS A 1 104 ? 13.610 -2.219 6.886 1.00 72.56 104 LYS A CA 1
ATOM 805 C C . LYS A 1 104 ? 13.980 -3.685 6.691 1.00 72.56 104 LYS A C 1
ATOM 807 O O . LYS A 1 104 ? 13.174 -4.559 7.003 1.00 72.56 104 LYS A O 1
ATOM 812 N N . ARG A 1 105 ? 15.188 -3.960 6.191 1.00 63.09 105 ARG A N 1
ATOM 813 C CA . ARG A 1 105 ? 15.719 -5.328 6.202 1.00 63.09 105 ARG A CA 1
ATOM 814 C C . ARG A 1 105 ? 15.851 -5.778 7.649 1.00 63.09 105 ARG A C 1
ATOM 816 O O . ARG A 1 105 ? 16.583 -5.156 8.410 1.00 63.09 105 ARG A O 1
ATOM 823 N N . GLY A 1 106 ? 15.183 -6.874 7.986 1.00 54.56 106 GLY A N 1
ATOM 824 C CA . GLY A 1 106 ? 15.352 -7.541 9.272 1.00 54.56 106 GLY A CA 1
ATOM 825 C C . GLY A 1 106 ? 14.315 -7.148 10.320 1.00 54.56 106 GLY A C 1
ATOM 826 O O . GLY A 1 106 ? 14.483 -6.198 11.077 1.00 54.56 106 GLY A O 1
ATOM 827 N N . SER A 1 107 ? 13.291 -7.985 10.443 1.00 46.25 107 SER A N 1
ATOM 828 C CA . SER A 1 107 ? 12.748 -8.365 11.745 1.00 46.25 107 SER A CA 1
ATOM 829 C C . SER A 1 107 ? 12.396 -9.854 11.712 1.00 46.25 107 SER A C 1
ATOM 831 O O . SER A 1 107 ? 12.011 -10.404 10.682 1.00 46.25 107 SER A O 1
ATOM 833 N N . SER A 1 108 ? 12.649 -10.539 12.820 1.00 45.19 108 SER A N 1
ATOM 834 C CA . SER A 1 108 ? 12.595 -11.993 12.972 1.00 45.19 108 SER A CA 1
ATOM 835 C C . SER A 1 108 ? 11.242 -12.596 12.556 1.00 45.19 108 SER A C 1
ATOM 837 O O . SER A 1 108 ? 10.216 -12.313 13.170 1.00 45.19 108 SER A O 1
ATOM 839 N N . GLY A 1 109 ? 11.253 -13.481 11.546 1.00 52.78 109 GLY A N 1
ATOM 840 C CA . GLY A 1 109 ? 10.171 -14.455 11.328 1.00 52.78 109 GLY A CA 1
ATOM 841 C C . GLY A 1 109 ? 9.647 -14.674 9.901 1.00 52.78 109 GLY A C 1
ATOM 842 O O . GLY A 1 109 ? 8.843 -15.585 9.724 1.00 52.78 109 GLY A O 1
ATOM 843 N N . TRP A 1 110 ? 10.058 -13.908 8.879 1.00 53.78 110 TRP A N 1
ATOM 844 C CA . TRP A 1 110 ? 9.572 -14.122 7.502 1.00 53.78 110 TRP A CA 1
ATOM 845 C C . TRP A 1 110 ? 10.640 -13.839 6.441 1.00 53.78 110 TRP A C 1
ATOM 847 O O . TRP A 1 110 ? 11.060 -12.700 6.267 1.00 53.78 110 TRP A O 1
ATOM 857 N N . ALA A 1 111 ? 11.070 -14.864 5.706 1.00 49.28 111 ALA A N 1
ATOM 858 C CA . ALA A 1 111 ? 11.825 -14.663 4.477 1.00 49.28 111 ALA A CA 1
ATOM 859 C C . ALA A 1 111 ? 10.844 -14.476 3.313 1.00 49.28 111 ALA A C 1
ATOM 861 O O . ALA A 1 111 ? 9.867 -15.227 3.227 1.00 49.28 111 ALA A O 1
ATOM 862 N N . PRO A 1 112 ? 11.119 -13.560 2.381 1.00 59.22 112 PRO A N 1
ATOM 863 C CA . PRO A 1 112 ? 12.266 -12.647 2.315 1.00 59.22 112 PRO A CA 1
ATOM 864 C C . PRO A 1 112 ? 12.045 -11.321 3.071 1.00 59.22 112 PRO A C 1
ATOM 866 O O . PRO A 1 112 ? 11.118 -10.552 2.825 1.00 59.22 112 PRO A O 1
ATOM 869 N N . LEU A 1 113 ? 12.958 -11.067 4.014 1.00 65.56 113 LEU A N 1
ATOM 870 C CA . LEU A 1 113 ? 12.953 -9.985 5.013 1.00 65.56 113 LEU A CA 1
ATOM 871 C C . LEU A 1 113 ? 13.069 -8.564 4.430 1.00 65.56 113 LEU A C 1
ATOM 873 O O . LEU A 1 113 ? 13.230 -7.606 5.186 1.00 65.56 113 LEU A O 1
ATOM 877 N N . ASP A 1 114 ? 13.073 -8.421 3.107 1.00 73.00 114 ASP A N 1
ATOM 878 C CA . ASP A 1 114 ? 13.183 -7.151 2.396 1.00 73.00 114 ASP A CA 1
ATOM 879 C C . ASP A 1 114 ? 11.825 -6.585 1.952 1.00 73.00 114 ASP A C 1
ATOM 881 O O . ASP A 1 114 ? 11.777 -5.428 1.548 1.00 73.00 114 ASP A O 1
ATOM 885 N N . CYS A 1 115 ? 10.720 -7.327 2.099 1.00 78.19 115 CYS A N 1
ATOM 886 C CA . CYS A 1 115 ? 9.369 -6.875 1.744 1.00 78.19 115 CYS A CA 1
ATOM 887 C C . CYS A 1 115 ? 8.386 -7.033 2.912 1.00 78.19 115 CYS A C 1
ATOM 889 O O . CYS A 1 115 ? 7.880 -8.125 3.155 1.00 78.19 115 CYS A O 1
ATOM 891 N N . CYS A 1 116 ? 8.053 -5.945 3.614 1.00 82.69 116 CYS A N 1
ATOM 892 C CA . CYS A 1 116 ? 7.106 -5.977 4.742 1.00 82.69 116 CYS A CA 1
ATOM 893 C C . CYS A 1 116 ? 5.802 -5.202 4.496 1.00 82.69 116 CYS A C 1
ATOM 895 O O . CYS A 1 116 ? 4.907 -5.191 5.346 1.00 82.69 116 CYS A O 1
ATOM 897 N N . PHE A 1 117 ? 5.650 -4.579 3.326 1.00 90.25 117 PHE A N 1
ATOM 898 C CA . PHE A 1 117 ? 4.427 -3.864 2.993 1.00 90.25 117 PHE A CA 1
ATOM 899 C C . PHE A 1 117 ? 3.459 -4.750 2.227 1.00 90.25 117 PHE A C 1
ATOM 901 O O . PHE A 1 117 ? 3.513 -4.839 1.003 1.00 90.25 117 PHE A O 1
ATOM 908 N N . PHE A 1 118 ? 2.550 -5.378 2.971 1.00 91.69 118 PHE A N 1
ATOM 909 C CA . PHE A 1 118 ? 1.476 -6.165 2.379 1.00 91.69 118 PHE A CA 1
ATOM 910 C C . PHE A 1 118 ? 0.390 -5.278 1.761 1.00 91.69 118 PHE A C 1
ATOM 912 O O . PHE A 1 118 ? -0.056 -4.326 2.417 1.00 91.69 118 PHE A O 1
ATOM 919 N N . VAL A 1 119 ? -0.007 -5.602 0.529 1.00 94.44 119 VAL A N 1
ATOM 920 C CA . VAL A 1 119 ? -1.000 -4.897 -0.298 1.00 94.44 119 VAL A CA 1
ATOM 921 C C . VAL A 1 119 ? -1.785 -5.899 -1.159 1.00 94.44 119 VAL A C 1
ATOM 923 O O . VAL A 1 119 ? -1.350 -7.041 -1.315 1.00 94.44 119 VAL A O 1
ATOM 926 N N . TYR A 1 120 ? -2.911 -5.467 -1.721 1.00 95.69 120 TYR A N 1
ATOM 927 C CA . TYR A 1 120 ? -3.783 -6.265 -2.593 1.00 95.69 120 TYR A CA 1
ATOM 928 C C . TYR A 1 120 ? -4.056 -5.511 -3.892 1.00 95.69 120 TYR A C 1
ATOM 930 O O . TYR A 1 120 ? -3.973 -4.283 -3.927 1.00 95.69 120 TYR A O 1
ATOM 938 N N . ASP A 1 121 ? -4.333 -6.228 -4.971 1.00 95.31 121 ASP A N 1
ATOM 939 C CA . ASP A 1 121 ? -4.722 -5.641 -6.257 1.00 95.31 121 ASP A CA 1
ATOM 940 C C . ASP A 1 121 ? -6.197 -5.226 -6.306 1.00 95.31 121 ASP A C 1
ATOM 942 O O . ASP A 1 121 ? -6.529 -4.297 -7.038 1.00 95.31 121 ASP A O 1
ATOM 946 N N . ASP A 1 122 ? -7.044 -5.845 -5.486 1.00 94.38 122 ASP A N 1
ATOM 947 C CA . ASP A 1 122 ? -8.465 -5.532 -5.349 1.00 94.38 122 ASP A CA 1
ATOM 948 C C . ASP A 1 122 ? -8.790 -4.837 -4.001 1.00 94.38 122 ASP A C 1
ATOM 950 O O . ASP A 1 122 ? -8.312 -5.264 -2.939 1.00 94.38 122 ASP A O 1
ATOM 954 N N . PRO A 1 123 ? -9.598 -3.754 -3.997 1.00 93.44 123 PRO A N 1
ATOM 955 C CA . PRO A 1 123 ? -9.974 -3.053 -2.770 1.00 93.44 123 PRO A CA 1
ATOM 956 C C . PRO A 1 123 ? -10.833 -3.895 -1.817 1.00 93.44 123 PRO A C 1
ATOM 958 O O . PRO A 1 123 ? -10.684 -3.748 -0.601 1.00 93.44 123 PRO A O 1
ATOM 961 N N . GLN A 1 124 ? -11.711 -4.769 -2.323 1.00 90.69 124 GLN A N 1
ATOM 962 C CA . GLN A 1 124 ? -12.548 -5.618 -1.468 1.00 90.69 124 GLN A CA 1
ATOM 963 C C . GLN A 1 124 ? -11.701 -6.694 -0.789 1.00 90.69 124 GLN A C 1
ATOM 965 O O . GLN A 1 124 ? -11.802 -6.870 0.424 1.00 90.69 124 GLN A O 1
ATOM 970 N N . ALA A 1 125 ? -10.773 -7.320 -1.517 1.00 91.06 125 ALA A N 1
ATOM 971 C CA . ALA A 1 125 ? -9.787 -8.239 -0.954 1.00 91.06 125 ALA A CA 1
ATOM 972 C C . ALA A 1 125 ? -8.974 -7.579 0.174 1.00 91.06 125 ALA A C 1
ATOM 974 O O . ALA A 1 125 ? -8.787 -8.168 1.242 1.00 91.06 125 ALA A O 1
ATOM 975 N N . ALA A 1 126 ? -8.561 -6.317 -0.005 1.00 92.62 126 ALA A N 1
ATOM 976 C CA . ALA A 1 126 ? -7.870 -5.566 1.040 1.00 92.62 126 ALA A CA 1
ATOM 977 C C . ALA A 1 126 ? -8.729 -5.352 2.298 1.00 92.62 126 ALA A C 1
ATOM 979 O O . ALA A 1 126 ? -8.217 -5.499 3.410 1.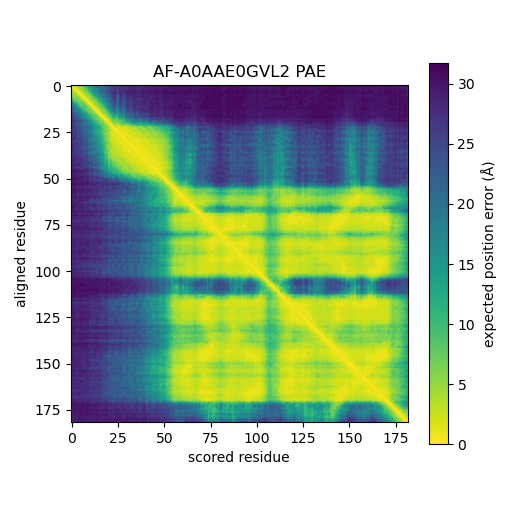00 92.62 126 ALA A O 1
ATOM 980 N N . LEU A 1 127 ? -10.011 -5.006 2.141 1.00 90.00 127 LEU A N 1
ATOM 981 C CA . LEU A 1 127 ? -10.940 -4.768 3.254 1.00 90.00 127 LEU A CA 1
ATOM 982 C C . LEU A 1 127 ? -11.307 -6.057 4.001 1.00 90.00 127 LEU A C 1
ATOM 984 O O . LEU A 1 127 ? -11.354 -6.061 5.234 1.00 90.00 127 LEU A O 1
ATOM 988 N N . CYS A 1 128 ? -11.525 -7.148 3.264 1.00 88.62 128 CYS A N 1
ATOM 989 C CA . CYS A 1 128 ? -11.866 -8.466 3.798 1.00 88.62 128 CYS A CA 1
ATOM 990 C C . CYS A 1 128 ? -10.663 -9.213 4.390 1.00 88.62 128 CYS A C 1
ATOM 992 O O . CYS A 1 128 ? -10.841 -10.234 5.056 1.00 88.62 128 CYS A O 1
ATOM 994 N N . ALA A 1 129 ? -9.440 -8.716 4.183 1.00 87.00 129 ALA A N 1
ATOM 995 C CA . ALA A 1 129 ? -8.240 -9.344 4.706 1.00 87.00 129 ALA A CA 1
ATOM 996 C C . ALA A 1 129 ? -8.295 -9.491 6.244 1.00 87.00 129 ALA A C 1
ATOM 998 O O . ALA A 1 129 ? -8.581 -8.522 6.963 1.00 87.00 129 ALA A O 1
ATOM 999 N N . PRO A 1 130 ? -7.967 -10.680 6.785 1.00 83.62 130 PRO A N 1
ATOM 1000 C CA . PRO A 1 130 ? -7.994 -10.908 8.221 1.00 83.62 130 PRO A CA 1
ATOM 1001 C C . PRO A 1 130 ? -6.895 -10.107 8.925 1.00 83.62 130 PRO A C 1
ATOM 1003 O O . PRO A 1 130 ? -5.770 -9.969 8.429 1.00 83.62 130 PRO A O 1
ATOM 1006 N N . PHE A 1 131 ? -7.192 -9.627 10.136 1.00 77.75 131 PHE A N 1
ATOM 1007 C CA . PHE A 1 131 ? -6.167 -9.030 10.983 1.00 77.75 131 PHE A CA 1
ATOM 1008 C C . PHE A 1 131 ? -5.092 -10.069 11.323 1.00 77.75 131 PHE A C 1
ATOM 1010 O O . PHE A 1 131 ? -5.407 -11.212 11.671 1.00 77.75 131 PHE A O 1
ATOM 1017 N N . PRO A 1 132 ? -3.809 -9.674 11.333 1.00 80.06 132 PRO A N 1
ATOM 1018 C CA . PRO A 1 132 ? -2.775 -10.504 11.922 1.00 80.06 132 PRO A CA 1
ATOM 1019 C C . PRO A 1 132 ? -3.135 -10.897 13.363 1.00 80.06 132 PRO A C 1
ATOM 1021 O O . PRO A 1 132 ? -3.592 -10.068 14.156 1.00 80.06 132 PRO A O 1
ATOM 1024 N N . LYS A 1 133 ? -2.866 -12.155 13.740 1.00 80.81 133 LYS A N 1
ATOM 1025 C CA . LYS A 1 133 ? -3.168 -12.688 15.087 1.00 80.81 133 LYS A CA 1
ATOM 1026 C C . LYS A 1 133 ? -2.549 -11.873 16.237 1.00 80.81 133 LYS A C 1
ATOM 1028 O O . LYS A 1 133 ? -3.032 -11.944 17.357 1.00 80.81 133 LYS A O 1
ATOM 1033 N N . ARG A 1 134 ? -1.490 -11.105 15.968 1.00 84.88 134 ARG A N 1
ATOM 1034 C CA . ARG A 1 134 ? -0.780 -10.251 16.938 1.00 84.88 134 ARG A CA 1
ATOM 1035 C C . ARG A 1 134 ? -0.837 -8.761 16.574 1.00 84.88 134 ARG A C 1
ATOM 1037 O O . ARG A 1 134 ? 0.076 -8.015 16.897 1.00 84.88 134 ARG A O 1
ATOM 1044 N N . SER A 1 135 ? -1.872 -8.352 15.841 1.00 85.56 135 SER A N 1
ATOM 1045 C CA . SER A 1 135 ? -2.104 -6.948 15.495 1.00 85.56 135 SER A CA 1
ATOM 1046 C C . SER A 1 135 ? -2.264 -6.102 16.760 1.00 85.56 135 SER A C 1
ATOM 1048 O O . SER A 1 135 ? -3.090 -6.419 17.617 1.00 85.56 135 SER A O 1
ATOM 1050 N N . LYS A 1 136 ? -1.474 -5.029 16.864 1.00 86.81 136 LYS A N 1
ATOM 1051 C CA . LYS A 1 136 ? -1.573 -4.054 17.959 1.00 86.81 136 LYS A CA 1
ATOM 1052 C C . LYS A 1 136 ? -2.722 -3.057 17.770 1.00 86.81 136 LYS A C 1
ATOM 1054 O O . LYS A 1 136 ? -3.198 -2.505 18.750 1.00 86.81 136 LYS A O 1
ATOM 1059 N N . SER A 1 137 ? -3.210 -2.889 16.543 1.00 85.25 137 SER A N 1
ATOM 1060 C CA . SER A 1 137 ? -4.254 -1.913 16.190 1.00 85.25 137 SER A CA 1
ATOM 1061 C C . SER A 1 137 ? -5.621 -2.563 15.952 1.00 85.25 137 SER A C 1
ATOM 1063 O O . SER A 1 137 ? -6.364 -2.158 15.064 1.00 85.25 137 SER A O 1
ATOM 1065 N N . ARG A 1 138 ? -5.951 -3.618 16.710 1.00 83.94 138 ARG A N 1
ATOM 1066 C CA . ARG A 1 138 ? -7.208 -4.381 16.554 1.00 83.94 138 ARG A CA 1
ATOM 1067 C C . ARG A 1 138 ? -8.468 -3.588 16.885 1.00 83.94 138 ARG A C 1
ATOM 1069 O O . ARG A 1 138 ? -9.536 -3.938 16.392 1.00 83.94 138 ARG A O 1
ATOM 1076 N N . GLN A 1 139 ? -8.338 -2.601 17.766 1.00 84.19 139 GLN A N 1
ATOM 1077 C CA . GLN A 1 139 ? -9.446 -1.769 18.240 1.00 84.19 139 GLN A CA 1
ATOM 1078 C C . GLN A 1 139 ? -9.595 -0.474 17.436 1.00 84.19 139 GLN A C 1
ATOM 1080 O O . GLN A 1 139 ? -10.599 0.213 17.582 1.00 84.19 139 GLN A O 1
ATOM 1085 N N . GLU A 1 140 ? -8.620 -0.160 16.585 1.00 86.00 140 GLU A N 1
ATOM 1086 C CA . GLU A 1 140 ? -8.632 1.053 15.776 1.00 86.00 140 GLU A CA 1
ATOM 1087 C C . GLU A 1 140 ? -9.540 0.890 14.557 1.00 86.00 140 GLU A C 1
ATOM 1089 O O . GLU A 1 140 ? -9.676 -0.200 13.984 1.00 86.00 140 GLU A O 1
ATOM 1094 N N . SER A 1 141 ? -10.118 2.004 14.113 1.00 88.88 141 SER A N 1
ATOM 1095 C CA . SER A 1 141 ? -10.879 2.044 12.869 1.00 88.88 141 SER A CA 1
ATOM 1096 C C . SER A 1 141 ? -9.972 1.791 11.666 1.00 88.88 141 SER A C 1
ATOM 1098 O O . SER A 1 141 ? -8.783 2.119 11.670 1.00 88.88 141 SER A O 1
ATOM 1100 N N . ARG A 1 142 ? -10.528 1.197 10.608 1.00 87.75 142 ARG A N 1
ATOM 1101 C CA . ARG A 1 142 ? -9.768 0.854 9.405 1.00 87.75 142 ARG A CA 1
ATOM 1102 C C . ARG A 1 142 ? -9.963 1.902 8.331 1.00 87.75 142 ARG A C 1
ATOM 1104 O O . ARG A 1 142 ? -11.074 2.364 8.095 1.00 87.75 142 ARG A O 1
ATOM 1111 N N . VAL A 1 143 ? -8.880 2.202 7.634 1.00 92.19 143 VAL A N 1
ATOM 1112 C CA . VAL A 1 143 ? -8.888 3.085 6.473 1.00 92.19 143 VAL A CA 1
ATOM 1113 C C . VAL A 1 143 ? -8.248 2.356 5.306 1.00 92.19 143 VAL A C 1
ATOM 1115 O O . VAL A 1 143 ? -7.175 1.759 5.443 1.00 92.19 143 VAL A O 1
ATOM 1118 N N . LEU A 1 144 ? -8.908 2.401 4.151 1.00 94.75 144 LEU A N 1
ATOM 1119 C CA . LEU A 1 144 ? -8.361 1.884 2.911 1.00 94.75 144 LEU A CA 1
ATOM 1120 C C . LEU A 1 144 ? -7.542 2.966 2.209 1.00 94.75 144 LEU A C 1
ATOM 1122 O O . LEU A 1 144 ? -8.038 4.048 1.901 1.00 94.75 144 LEU A O 1
ATOM 1126 N N . LEU A 1 145 ? -6.288 2.646 1.915 1.00 96.25 145 LEU A N 1
ATOM 1127 C CA . LEU A 1 145 ? -5.395 3.480 1.127 1.00 96.25 145 LEU A CA 1
ATOM 1128 C C . LEU A 1 145 ? -5.224 2.910 -0.272 1.00 96.25 145 LEU A C 1
ATOM 1130 O O . LEU A 1 145 ? -4.991 1.710 -0.437 1.00 96.25 145 LEU A O 1
ATOM 1134 N N . LYS A 1 146 ? -5.211 3.801 -1.260 1.00 97.19 146 LYS A N 1
ATOM 1135 C CA . LYS A 1 146 ? -4.561 3.551 -2.542 1.00 97.19 146 LYS A CA 1
ATOM 1136 C C . LYS A 1 146 ? -3.074 3.837 -2.391 1.00 97.19 146 LYS A C 1
ATOM 1138 O O . LYS A 1 146 ? -2.684 4.925 -1.957 1.00 97.19 146 LYS A O 1
ATOM 1143 N N . VAL A 1 147 ? -2.239 2.875 -2.752 1.00 97.19 147 VAL A N 1
ATOM 1144 C CA . VAL A 1 147 ? -0.786 2.966 -2.616 1.00 97.19 147 VAL A CA 1
ATOM 1145 C C . VAL A 1 147 ? -0.105 2.658 -3.937 1.00 97.19 147 VAL A C 1
ATOM 1147 O O . VAL A 1 147 ? -0.577 1.854 -4.735 1.00 97.19 147 VAL A O 1
ATOM 1150 N N . ARG A 1 148 ? 1.038 3.293 -4.157 1.00 96.88 148 ARG A N 1
ATOM 1151 C CA . ARG A 1 148 ? 1.937 2.999 -5.261 1.00 96.88 148 ARG A CA 1
ATOM 1152 C C . ARG A 1 148 ? 3.042 2.090 -4.769 1.00 96.88 148 ARG A C 1
ATOM 1154 O O . ARG A 1 148 ? 3.673 2.409 -3.766 1.00 96.88 148 ARG A O 1
ATOM 1161 N N . CYS A 1 149 ? 3.314 1.006 -5.474 1.00 93.94 149 CYS A N 1
ATOM 1162 C CA . CYS A 1 149 ? 4.387 0.081 -5.136 1.00 93.94 149 CYS A CA 1
ATOM 1163 C C . CYS A 1 149 ? 5.415 0.005 -6.264 1.00 93.94 149 CYS A C 1
ATOM 1165 O O . CYS A 1 149 ? 5.086 0.142 -7.446 1.00 93.94 149 CYS A O 1
ATOM 1167 N N . SER A 1 150 ? 6.674 -0.204 -5.889 1.00 89.81 150 SER A N 1
ATOM 1168 C CA . SER A 1 150 ? 7.783 -0.369 -6.825 1.00 89.81 150 SER A CA 1
ATOM 1169 C C . SER A 1 150 ? 8.903 -1.213 -6.224 1.00 89.81 150 SER A C 1
ATOM 1171 O O . SER A 1 150 ? 8.984 -1.411 -5.008 1.00 89.81 150 SER A O 1
ATOM 1173 N N . GLY A 1 151 ? 9.792 -1.687 -7.097 1.00 86.00 151 GLY A N 1
ATOM 1174 C CA . GLY A 1 151 ? 10.953 -2.471 -6.703 1.00 86.00 151 GLY A CA 1
ATOM 1175 C C . GLY A 1 151 ? 10.634 -3.956 -6.602 1.00 86.00 151 GLY A C 1
ATOM 1176 O O . GLY A 1 151 ? 9.842 -4.494 -7.381 1.00 86.00 151 GLY A O 1
ATOM 1177 N N . ARG A 1 152 ? 11.302 -4.631 -5.668 1.00 87.06 152 ARG A N 1
ATOM 1178 C CA . ARG A 1 152 ? 11.126 -6.069 -5.473 1.00 87.06 152 ARG A CA 1
ATOM 1179 C C . ARG A 1 152 ? 9.850 -6.324 -4.688 1.00 87.06 152 ARG A C 1
ATOM 1181 O O . ARG A 1 152 ? 9.428 -5.511 -3.864 1.00 87.06 152 ARG A O 1
ATOM 1188 N N . GLY A 1 153 ? 9.251 -7.469 -4.951 1.00 87.94 153 GLY A N 1
ATOM 1189 C CA . GLY A 1 153 ? 8.093 -7.915 -4.219 1.00 87.94 153 GLY A CA 1
ATOM 1190 C C . GLY A 1 153 ? 7.896 -9.412 -4.301 1.00 87.94 153 GLY A C 1
ATOM 1191 O O . GLY A 1 153 ? 8.603 -10.129 -5.011 1.00 87.94 153 GLY A O 1
ATOM 1192 N N . TYR A 1 154 ? 6.896 -9.872 -3.569 1.00 88.38 154 TYR A N 1
ATOM 1193 C CA . TYR A 1 154 ? 6.499 -11.267 -3.511 1.00 88.38 154 TYR A CA 1
ATOM 1194 C C . TYR A 1 154 ? 4.987 -11.351 -3.547 1.00 88.38 154 TYR A C 1
ATOM 1196 O O . TYR A 1 154 ? 4.307 -10.517 -2.955 1.00 88.38 154 TYR A O 1
ATOM 1204 N N . GLN A 1 155 ? 4.463 -12.361 -4.225 1.00 90.69 155 GLN A N 1
ATOM 1205 C CA . GLN A 1 155 ? 3.028 -12.577 -4.341 1.00 90.69 155 GLN A CA 1
ATOM 1206 C C . GLN A 1 155 ? 2.669 -13.985 -3.889 1.00 90.69 155 GLN A C 1
ATOM 1208 O O . GLN A 1 155 ? 3.340 -14.937 -4.280 1.00 90.69 155 GLN A O 1
ATOM 1213 N N . LYS A 1 156 ? 1.584 -14.104 -3.123 1.00 89.44 156 LYS A N 1
ATOM 1214 C CA . LYS A 1 156 ? 0.920 -15.363 -2.782 1.00 89.44 156 LYS A CA 1
ATOM 1215 C C . LYS A 1 156 ? -0.586 -15.171 -2.922 1.00 89.44 156 LYS A C 1
ATOM 1217 O O . LYS A 1 156 ? -1.178 -14.453 -2.124 1.00 89.44 156 LYS A O 1
ATOM 1222 N N . GLY A 1 157 ? -1.188 -15.809 -3.925 1.00 89.94 157 GLY A N 1
ATOM 1223 C CA . GLY A 1 157 ? -2.588 -15.558 -4.278 1.00 89.94 157 GLY A CA 1
ATOM 1224 C C . GLY A 1 157 ? -2.807 -14.097 -4.689 1.00 89.94 157 GLY A C 1
ATOM 1225 O O . GLY A 1 157 ? -2.071 -13.573 -5.527 1.00 89.94 157 GLY A O 1
ATOM 1226 N N . ASP A 1 158 ? -3.781 -13.452 -4.060 1.00 90.94 158 ASP A N 1
ATOM 1227 C CA . ASP A 1 158 ? -4.157 -12.034 -4.177 1.00 90.94 158 ASP A CA 1
ATOM 1228 C C . ASP A 1 158 ? -3.284 -11.087 -3.328 1.00 90.94 158 ASP A C 1
ATOM 1230 O O . ASP A 1 158 ? -3.333 -9.865 -3.466 1.00 90.94 158 ASP A O 1
ATOM 1234 N N . LYS A 1 159 ? -2.455 -11.641 -2.439 1.00 91.06 159 LYS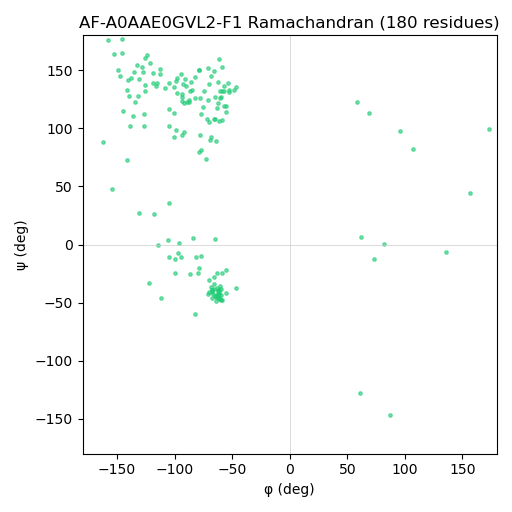 A N 1
ATOM 1235 C CA . LYS A 1 159 ? -1.633 -10.873 -1.508 1.00 91.06 159 LYS A CA 1
ATOM 1236 C C . LYS A 1 159 ? -0.245 -10.610 -2.071 1.00 91.06 159 LYS A C 1
ATOM 1238 O O . LYS A 1 159 ? 0.510 -11.535 -2.386 1.00 91.06 159 LYS A O 1
ATOM 1243 N N . PHE A 1 160 ? 0.141 -9.342 -2.076 1.00 92.06 160 PHE A N 1
ATOM 1244 C CA . PHE A 1 160 ? 1.451 -8.863 -2.499 1.00 92.06 160 PHE A CA 1
ATOM 1245 C C . PHE A 1 160 ? 2.227 -8.302 -1.308 1.00 92.06 160 PHE A C 1
ATOM 1247 O O . PHE A 1 160 ? 1.639 -7.796 -0.357 1.00 92.06 160 PHE A O 1
ATOM 1254 N N . ALA A 1 161 ? 3.553 -8.371 -1.356 1.00 90.44 161 ALA A N 1
ATOM 1255 C CA . ALA A 1 161 ? 4.464 -7.755 -0.401 1.00 90.44 161 ALA A CA 1
ATOM 1256 C C . ALA A 1 161 ? 5.548 -7.002 -1.170 1.00 90.44 161 ALA A C 1
ATOM 1258 O O . ALA A 1 161 ? 6.187 -7.608 -2.024 1.00 90.44 161 ALA A O 1
ATOM 1259 N N . PHE A 1 162 ? 5.775 -5.723 -0.872 1.00 90.44 162 PHE A N 1
ATOM 1260 C CA . PHE A 1 162 ? 6.758 -4.894 -1.582 1.00 90.44 162 PHE A CA 1
ATOM 1261 C C . PHE A 1 162 ? 7.835 -4.311 -0.668 1.00 90.44 162 PHE A C 1
ATOM 1263 O O . PHE A 1 162 ? 7.610 -4.105 0.529 1.00 90.44 162 PHE A O 1
ATOM 1270 N N . THR A 1 163 ? 8.989 -3.992 -1.266 1.00 88.62 163 THR A N 1
ATOM 1271 C CA . THR A 1 163 ? 10.090 -3.267 -0.612 1.00 88.62 163 THR A CA 1
ATOM 1272 C C . THR A 1 163 ? 9.748 -1.807 -0.351 1.00 88.62 163 THR A C 1
ATOM 1274 O O . THR A 1 163 ? 10.273 -1.211 0.584 1.00 88.62 163 THR A O 1
ATOM 1277 N N . SER A 1 164 ? 8.912 -1.207 -1.201 1.00 91.38 164 SER A N 1
ATOM 1278 C CA . SER A 1 164 ? 8.645 0.230 -1.189 1.00 91.38 164 SER A CA 1
ATOM 1279 C C . SER A 1 164 ? 7.180 0.504 -1.477 1.00 91.38 164 SER A C 1
ATOM 1281 O O . SER A 1 164 ? 6.640 -0.042 -2.444 1.00 91.38 164 SER A O 1
ATOM 1283 N N . ILE A 1 165 ? 6.556 1.373 -0.679 1.00 94.75 165 ILE A N 1
ATOM 1284 C CA . ILE A 1 165 ? 5.204 1.869 -0.964 1.00 94.75 165 ILE A CA 1
ATOM 1285 C C . ILE A 1 165 ? 5.101 3.369 -0.752 1.00 94.75 165 ILE A C 1
ATOM 1287 O O . ILE A 1 165 ? 5.716 3.912 0.160 1.00 94.75 165 ILE A O 1
ATOM 1291 N N . THR A 1 166 ? 4.239 4.012 -1.525 1.00 96.94 166 THR A N 1
ATOM 1292 C CA . THR A 1 166 ? 3.889 5.424 -1.380 1.00 96.94 166 THR A CA 1
ATOM 1293 C C . THR A 1 166 ? 2.371 5.540 -1.285 1.00 96.94 166 THR A C 1
ATOM 1295 O O . THR A 1 166 ? 1.689 5.252 -2.271 1.00 96.94 166 THR A O 1
ATOM 1298 N N . PRO A 1 167 ? 1.799 5.932 -0.137 1.00 97.12 167 PRO A N 1
ATOM 1299 C CA . PRO A 1 167 ? 0.378 6.248 -0.048 1.00 97.12 167 PRO A CA 1
ATOM 1300 C C . PRO A 1 167 ? 0.012 7.413 -0.971 1.00 97.12 167 PRO A C 1
ATOM 1302 O O . PRO A 1 167 ? 0.703 8.429 -0.981 1.00 97.12 167 PRO A O 1
ATOM 1305 N N . ILE A 1 168 ? -1.055 7.263 -1.755 1.00 96.88 168 ILE A N 1
ATOM 1306 C CA . ILE A 1 168 ? -1.488 8.261 -2.747 1.00 96.88 168 ILE A CA 1
ATOM 1307 C C . ILE A 1 168 ? -2.815 8.890 -2.334 1.00 96.88 168 ILE A C 1
ATOM 1309 O O . ILE A 1 168 ? -2.968 10.104 -2.407 1.00 96.88 168 ILE A O 1
ATOM 1313 N N . LEU A 1 169 ? -3.773 8.060 -1.916 1.00 95.44 169 LEU A N 1
ATOM 1314 C CA . LEU A 1 169 ? -5.145 8.484 -1.668 1.00 95.44 169 LEU A CA 1
ATOM 1315 C C . LEU A 1 169 ? -5.764 7.676 -0.527 1.00 95.44 169 LEU A C 1
ATOM 1317 O O . LEU A 1 169 ? -5.497 6.480 -0.397 1.00 95.44 169 LEU A O 1
ATOM 1321 N N . ILE A 1 170 ? -6.610 8.331 0.262 1.00 94.44 170 ILE A N 1
ATOM 1322 C CA . ILE A 1 170 ? -7.506 7.697 1.230 1.00 94.44 170 ILE A CA 1
ATOM 1323 C C . ILE A 1 170 ? -8.834 7.442 0.513 1.00 94.44 170 ILE A C 1
ATOM 1325 O O . ILE A 1 170 ? -9.414 8.373 -0.035 1.00 94.44 170 ILE A O 1
ATOM 1329 N N . LEU A 1 171 ? -9.273 6.185 0.451 1.00 89.31 171 LEU A N 1
ATOM 1330 C CA . LEU A 1 171 ? -10.439 5.777 -0.345 1.00 89.31 171 LEU A CA 1
ATOM 1331 C C . LEU A 1 171 ? -11.719 5.620 0.469 1.00 89.31 171 LEU A C 1
ATOM 1333 O O . LEU A 1 171 ? -12.805 5.678 -0.095 1.00 89.31 171 LEU A O 1
ATOM 1337 N N . THR A 1 172 ? -11.598 5.371 1.767 1.00 81.19 172 THR A N 1
ATOM 1338 C CA . THR A 1 172 ? -12.742 5.215 2.661 1.00 81.19 172 THR A CA 1
ATOM 1339 C C . THR A 1 172 ? -12.532 6.076 3.889 1.00 81.19 172 THR A C 1
ATOM 1341 O O . THR A 1 172 ? -11.418 6.124 4.422 1.00 81.19 172 THR A O 1
ATOM 1344 N N . ASP A 1 173 ? -13.613 6.666 4.386 1.00 66.25 173 ASP A N 1
ATOM 1345 C CA . ASP A 1 173 ? -13.647 7.178 5.752 1.00 66.25 173 ASP A CA 1
ATOM 1346 C C . ASP A 1 173 ? -13.423 6.025 6.738 1.00 66.25 173 ASP A C 1
ATOM 1348 O O . ASP A 1 173 ? -13.550 4.849 6.382 1.00 66.25 173 ASP A O 1
ATOM 1352 N N . ALA A 1 174 ? -13.010 6.335 7.965 1.00 61.38 174 ALA A N 1
ATOM 1353 C CA . ALA A 1 174 ? -12.628 5.322 8.940 1.00 61.38 174 ALA A CA 1
ATOM 1354 C C . ALA A 1 174 ? -13.819 4.394 9.251 1.00 61.38 174 ALA A C 1
ATOM 1356 O O . ALA A 1 174 ? -14.760 4.778 9.942 1.00 61.38 174 ALA A O 1
ATOM 1357 N N . VAL A 1 175 ? -13.786 3.161 8.735 1.00 59.62 175 VAL A N 1
ATOM 1358 C CA . VAL A 1 175 ? -14.854 2.180 8.952 1.00 59.62 175 VAL A CA 1
ATOM 1359 C C . VAL A 1 175 ? -14.478 1.324 10.153 1.00 59.62 175 VAL A C 1
ATOM 1361 O O . VAL A 1 175 ? -13.429 0.671 10.179 1.00 59.62 175 VAL A O 1
ATOM 1364 N N . ASN A 1 176 ? -15.358 1.284 11.153 1.00 57.94 176 ASN A N 1
ATOM 1365 C CA . ASN A 1 176 ? -15.263 0.338 12.262 1.00 57.94 176 ASN A CA 1
ATOM 1366 C C . ASN A 1 176 ? -15.644 -1.070 11.787 1.00 57.94 176 ASN A C 1
ATOM 1368 O O . ASN A 1 176 ? -16.717 -1.594 12.083 1.00 57.94 176 ASN A O 1
ATOM 1372 N N . ILE A 1 177 ? -14.748 -1.703 11.031 1.00 58.38 177 ILE A N 1
ATOM 1373 C CA . ILE A 1 177 ? -14.882 -3.113 10.669 1.00 58.38 177 ILE A CA 1
ATOM 1374 C C . ILE A 1 177 ? -14.448 -3.928 11.885 1.00 58.38 177 ILE A C 1
ATOM 1376 O O . ILE A 1 177 ? -13.250 -4.197 12.074 1.00 58.38 177 ILE A O 1
ATOM 1380 N N . LYS A 1 178 ? -15.433 -4.306 12.714 1.00 53.41 178 LYS A N 1
ATOM 1381 C CA . LYS A 1 178 ? -15.229 -5.231 13.835 1.00 53.41 178 LYS A CA 1
ATOM 1382 C C . LYS A 1 178 ? -14.447 -6.447 13.324 1.00 53.41 178 LYS A C 1
ATOM 1384 O O . LYS A 1 178 ? -14.761 -6.952 12.242 1.00 53.41 178 LYS A O 1
ATOM 1389 N N . PRO A 1 179 ? -13.391 -6.891 14.026 1.00 52.16 179 PRO A N 1
ATOM 1390 C CA . PRO A 1 179 ? -12.679 -8.090 13.624 1.00 52.16 179 PRO A CA 1
ATOM 1391 C C . PRO A 1 179 ? -13.682 -9.244 13.575 1.00 52.16 179 PRO A C 1
ATOM 1393 O O . PRO A 1 179 ? -14.307 -9.567 14.583 1.00 52.16 179 PRO A O 1
ATOM 1396 N N . VAL A 1 180 ? -13.855 -9.836 12.394 1.00 50.62 180 VAL A N 1
ATOM 1397 C CA . VAL A 1 180 ? -14.504 -11.140 12.280 1.00 50.62 180 VAL A CA 1
ATOM 1398 C C . VAL A 1 180 ? -13.563 -12.095 13.004 1.00 50.62 180 VAL A C 1
ATOM 1400 O O . VAL A 1 180 ? -12.425 -12.289 12.565 1.00 50.62 180 VAL A O 1
ATOM 1403 N N . ASN A 1 181 ? -13.974 -12.565 14.182 1.00 44.12 181 ASN A N 1
ATOM 1404 C CA . ASN A 1 181 ? -13.217 -13.587 14.891 1.00 44.12 181 ASN A CA 1
ATOM 1405 C C . ASN A 1 181 ? -13.164 -14.826 13.982 1.00 44.12 181 ASN A C 1
ATOM 1407 O O . ASN A 1 181 ? -14.222 -15.230 13.497 1.00 44.12 181 ASN A O 1
ATOM 1411 N N . PRO A 1 182 ? -11.968 -15.367 13.692 1.00 47.97 182 PRO A N 1
ATOM 1412 C CA . PRO A 1 182 ? -11.849 -16.644 13.004 1.00 47.97 182 PRO A CA 1
ATOM 1413 C C . PRO A 1 182 ? -12.377 -17.789 13.868 1.00 47.97 182 PRO A C 1
ATOM 1415 O O . PRO A 1 182 ? -12.288 -17.675 15.114 1.00 47.97 182 PRO A O 1
#

Nearest PDB structures (foldseek):
  3a76-assembly1_A  TM=4.403E-01  e=9.671E+00  Sphingomonas paucimobilis
  7n5a-assembly1_B  TM=2.333E-01  e=7.325E+00  Arabidopsis thaliana

Mean predicted aligned error: 14.46 Å

Foldseek 3Di:
DDDDDDPPPDPDDPPPDDPPPDPVNVVVVVVVVVVVVVVVVVVVVVVVVVPDDPFPADPQKDKDFAPDWDKWKAKFFFDVVVTFTHHQAPRPHTADAQDKDFQDQDDPDHPPSLWDGKTFRDHVCNVPDARDPRGPRLQGFMWMFIKIAGGMWMDHPRIITGRMIHTHDTDDDRHPPHHPDD